Protein AF-A0A9P4QEG2-F1 (afdb_monomer_lite)

Organism: NCBI:txid1314669

Foldseek 3Di:
DPPPVVVVVCVVCPVVVVVVVVVLVVLVVLLVVLQCVVPNPDDDDDDPDPVVSVVSSVVSVVVVVVVVVVVVVVVVVVVVVVVVVVVCVPDCPVVVVVVVVVDDPVRVVVVVVLVVLCVVLVFPDSPPVSSVVSVVVVVVVVVVVVVVVVVVVVVVVVVVVVVVVVVVVVVVCPPPPPPDPVCPVVVVVVVVVVVVVVVVVVVVVVVVVVVCCVVCCVPPVVVVVVVVVVVVVVVVVVVVVVVVVVVVCVPAPPDPVRNVVVVVVVVVVVVVVVVVVVVVVVVVVPPD

InterPro domains:
  IPR026243 HAUS augmin-like complex subunit 1 [PF25762] (31-253)
  IPR026243 HAUS augmin-like complex subunit 1 [PTHR31570] (15-286)

Secondary structure (DSSP, 8-state):
--SSHHHHHHHH--HHHHHHHHHHHHHHHHHHHHHHHHHTT-PPP----HHHHHHHHHHHHHHHHHHHHHHHHHHHHHHHHHHHHHHHTSS-HHHHHHHHHHS-HHHHHHHHHHHHHHHHTT-SSS-HHHHHHHHHHHHHHHHHHHHHHHHHHHHHHHHHHHHHHHHHHHHHHHSTTSSPPTTHHHHHHHHHHHHHHHHHHHHHHHHHHHHHHHHHHHH--HHHHHHHHHHHHHHHHHHHHHHHHHHHHHTS-SSHHHHHHHHHHHHHHHHHHHHHHHHHHHHHHT--

Radius of gyration: 69.85 Å; chains: 1; bounding box: 146×97×171 Å

Structure (mmCIF, N/CA/C/O backbone):
data_AF-A0A9P4QEG2-F1
#
_entry.id   AF-A0A9P4QEG2-F1
#
loop_
_atom_site.group_PDB
_atom_site.id
_atom_site.type_symbol
_atom_site.label_atom_id
_atom_site.label_alt_id
_atom_site.label_comp_id
_atom_site.label_asym_id
_atom_site.label_entity_id
_atom_site.label_seq_id
_atom_site.pdbx_PDB_ins_code
_atom_site.Cartn_x
_atom_site.Cartn_y
_atom_site.Cartn_z
_atom_site.occupancy
_atom_site.B_iso_or_equiv
_atom_site.auth_seq_id
_atom_site.auth_comp_id
_atom_site.auth_asym_id
_atom_site.auth_atom_id
_atom_site.pdbx_PDB_model_num
ATOM 1 N N . MET A 1 1 ? -50.243 -37.302 -11.893 1.00 43.91 1 MET A N 1
ATOM 2 C CA . MET A 1 1 ? -49.428 -36.853 -10.740 1.00 43.91 1 MET A CA 1
ATOM 3 C C . MET A 1 1 ? -48.047 -36.614 -11.328 1.00 43.91 1 MET A C 1
ATOM 5 O O . MET A 1 1 ? -47.180 -37.450 -11.166 1.00 43.91 1 MET A O 1
ATOM 9 N N . ASP A 1 2 ? -47.883 -35.539 -12.107 1.00 50.53 2 ASP A N 1
ATOM 10 C CA . ASP A 1 2 ? -46.727 -35.376 -13.016 1.00 50.53 2 ASP A CA 1
ATOM 11 C C . ASP A 1 2 ? -46.102 -33.978 -12.913 1.00 50.53 2 ASP A C 1
ATOM 13 O O . ASP A 1 2 ? -45.427 -33.514 -13.816 1.00 50.53 2 ASP A O 1
ATOM 17 N N . SER A 1 3 ? -46.333 -33.278 -11.799 1.00 54.97 3 SER A N 1
ATOM 18 C CA . SER A 1 3 ? -45.905 -31.885 -11.631 1.00 54.97 3 SER A CA 1
ATOM 19 C C . SER A 1 3 ? -44.611 -31.724 -10.826 1.00 54.97 3 SER A C 1
ATOM 21 O O . SER A 1 3 ? -44.168 -30.598 -10.676 1.00 54.97 3 SER A O 1
ATOM 23 N N . GLU A 1 4 ? -43.994 -32.775 -10.278 1.00 49.78 4 GLU A N 1
ATOM 24 C CA . GLU A 1 4 ? -42.759 -32.628 -9.476 1.00 49.78 4 GLU A CA 1
ATOM 25 C C . GLU A 1 4 ? -41.473 -32.861 -10.289 1.00 49.78 4 GLU A C 1
ATOM 27 O O . GLU A 1 4 ? -40.443 -32.251 -10.002 1.00 49.78 4 GLU A O 1
ATOM 32 N N . ALA A 1 5 ? -41.529 -33.671 -11.354 1.00 54.12 5 ALA A N 1
ATOM 33 C CA . ALA A 1 5 ? -40.369 -33.966 -12.200 1.00 54.12 5 ALA A CA 1
ATOM 34 C C . ALA A 1 5 ? -39.946 -32.770 -13.078 1.00 54.12 5 ALA A C 1
ATOM 36 O O . ALA A 1 5 ? -38.751 -32.520 -13.256 1.00 54.12 5 ALA A O 1
ATOM 37 N N . ASP A 1 6 ? -40.909 -31.975 -13.553 1.00 53.00 6 ASP A N 1
ATOM 38 C CA . ASP A 1 6 ? -40.648 -30.832 -14.438 1.00 53.00 6 ASP A CA 1
ATOM 39 C C . ASP A 1 6 ? -39.985 -29.644 -13.717 1.00 53.00 6 ASP A C 1
ATOM 41 O O . ASP A 1 6 ? -39.189 -28.915 -14.314 1.00 53.00 6 ASP A O 1
ATOM 45 N N . TRP A 1 7 ? -40.214 -29.474 -12.410 1.00 53.38 7 TRP A N 1
ATOM 46 C CA . TRP A 1 7 ? -39.560 -28.418 -11.623 1.00 53.38 7 TRP A CA 1
ATOM 47 C C . TRP A 1 7 ? -38.113 -28.772 -11.277 1.00 53.38 7 TRP A C 1
ATOM 49 O O . TRP A 1 7 ? -37.248 -27.896 -11.298 1.00 53.38 7 TRP A O 1
ATOM 59 N N . ALA A 1 8 ? -37.819 -30.053 -11.033 1.00 53.03 8 ALA A N 1
ATOM 60 C CA . ALA A 1 8 ? -36.451 -30.531 -10.847 1.00 53.03 8 ALA A CA 1
ATOM 61 C C . ALA A 1 8 ? -35.640 -30.435 -12.151 1.00 53.03 8 ALA A C 1
ATOM 63 O O . ALA A 1 8 ? -34.496 -29.978 -12.128 1.00 53.03 8 ALA A O 1
ATOM 64 N N . ALA A 1 9 ? -36.244 -30.766 -13.298 1.00 53.72 9 ALA A N 1
ATOM 65 C CA . ALA A 1 9 ? -35.621 -30.597 -14.611 1.00 53.72 9 ALA A CA 1
ATOM 66 C C . ALA A 1 9 ? -35.395 -29.111 -14.961 1.00 53.72 9 ALA A C 1
ATOM 68 O O . ALA A 1 9 ? -34.305 -28.743 -15.401 1.00 53.72 9 ALA A O 1
ATOM 69 N N . SER A 1 10 ? -36.360 -28.226 -14.682 1.00 52.22 10 SER A N 1
ATOM 70 C CA . SER A 1 10 ? -36.202 -26.781 -14.910 1.00 52.22 10 SER A CA 1
ATOM 71 C C . SER A 1 10 ? -35.211 -26.111 -13.942 1.00 52.22 10 SER A C 1
ATOM 73 O O . SER A 1 10 ? -34.609 -25.095 -14.297 1.00 52.22 10 SER A O 1
ATOM 75 N N . ALA A 1 11 ? -35.013 -26.659 -12.737 1.00 50.38 11 ALA A N 1
ATOM 76 C CA . ALA A 1 11 ? -34.024 -26.176 -11.768 1.00 50.38 11 ALA A CA 1
ATOM 77 C C . ALA A 1 11 ? -32.598 -26.699 -12.048 1.00 50.38 11 ALA A C 1
ATOM 79 O O . ALA A 1 11 ? -31.622 -25.998 -11.754 1.00 50.38 11 ALA A O 1
ATOM 80 N N . LEU A 1 12 ? -32.474 -27.892 -12.647 1.00 52.47 12 LEU A N 1
ATOM 81 C CA . LEU A 1 12 ? -31.207 -28.489 -13.099 1.00 52.47 12 LEU A CA 1
ATOM 82 C C . LEU A 1 12 ? -30.732 -27.934 -14.452 1.00 52.47 12 LEU A C 1
ATOM 84 O O . LEU A 1 12 ? -29.528 -27.859 -14.685 1.00 52.47 12 LEU A O 1
ATOM 88 N N . PHE A 1 13 ? -31.648 -27.459 -15.301 1.00 55.81 13 PHE A N 1
ATOM 89 C CA . PHE A 1 13 ? -31.348 -26.874 -16.611 1.00 55.81 13 PHE A CA 1
ATOM 90 C C . PHE A 1 13 ? -31.825 -25.423 -16.725 1.00 55.81 13 PHE A C 1
ATOM 92 O O . PHE A 1 13 ? -32.497 -25.050 -17.683 1.00 55.81 13 PHE A O 1
ATOM 99 N N . SER A 1 14 ? -31.447 -24.560 -15.777 1.00 51.97 14 SER A N 1
ATOM 100 C CA . SER A 1 14 ? -31.525 -23.119 -16.038 1.00 51.97 14 SER A CA 1
ATOM 101 C C . SER A 1 14 ? -30.525 -22.782 -17.158 1.00 51.97 14 SER A C 1
ATOM 103 O O . SER A 1 14 ? -29.320 -22.979 -16.950 1.00 51.97 14 SER A O 1
ATOM 105 N N . PRO A 1 15 ? -30.959 -22.257 -18.324 1.00 66.94 15 PRO A N 1
ATOM 106 C CA . PRO A 1 15 ? -30.065 -21.932 -19.441 1.00 66.94 15 PRO A CA 1
ATOM 107 C C . PRO A 1 15 ? -28.896 -21.026 -19.034 1.00 66.94 15 PRO A C 1
ATOM 109 O O . PRO A 1 15 ? -27.810 -21.102 -19.604 1.00 66.94 15 PRO A O 1
ATOM 112 N N . SER A 1 16 ? -29.085 -20.206 -18.000 1.00 63.19 16 SER A N 1
ATOM 113 C CA . SER A 1 16 ? -28.050 -19.345 -17.429 1.00 63.19 16 SER A CA 1
ATOM 114 C C . SER A 1 16 ? -26.940 -20.127 -16.714 1.00 63.19 16 SER A C 1
ATOM 116 O O . SER A 1 16 ? -25.767 -19.805 -16.891 1.00 63.19 16 SER A O 1
ATOM 118 N N . LYS A 1 17 ? -27.274 -21.185 -15.957 1.00 72.69 17 LYS A N 1
ATOM 119 C CA . LYS A 1 17 ? -26.276 -22.044 -15.289 1.00 72.69 17 LYS A CA 1
ATOM 120 C C . LYS A 1 17 ? -25.522 -22.917 -16.292 1.00 72.69 17 LYS A C 1
ATOM 122 O O . LYS A 1 17 ? -24.307 -23.044 -16.185 1.00 72.69 17 LYS A O 1
ATOM 127 N N . ALA A 1 18 ? -26.221 -23.444 -17.298 1.00 72.00 18 ALA A N 1
ATOM 128 C CA . ALA A 1 18 ? -25.600 -24.219 -18.372 1.00 72.00 18 ALA A CA 1
ATOM 129 C C . ALA A 1 18 ? -24.606 -23.372 -19.188 1.00 72.00 18 ALA A C 1
ATOM 131 O O . ALA A 1 18 ? -23.496 -23.820 -19.468 1.00 72.00 18 ALA A O 1
ATOM 132 N N . ARG A 1 19 ? -24.954 -22.114 -19.502 1.00 73.88 19 ARG A N 1
ATOM 133 C CA . ARG A 1 19 ? -24.037 -21.177 -20.175 1.00 73.88 19 ARG A CA 1
ATOM 134 C C . ARG A 1 19 ? -22.808 -20.847 -19.329 1.00 73.88 19 ARG A C 1
ATOM 136 O O . ARG A 1 19 ? -21.717 -20.767 -19.883 1.00 73.88 19 ARG A O 1
ATOM 143 N N . LEU A 1 20 ? -22.969 -20.681 -18.014 1.00 77.50 20 LEU A N 1
ATOM 144 C CA . LEU A 1 20 ? -21.848 -20.415 -17.108 1.00 77.50 20 LEU A CA 1
ATOM 145 C C . LEU A 1 20 ? -20.888 -21.611 -17.032 1.00 77.50 20 LEU A C 1
ATOM 147 O O . LEU A 1 20 ? -19.681 -21.435 -17.154 1.00 77.50 20 LEU A O 1
ATOM 151 N N . GLN A 1 21 ? -21.423 -22.829 -16.918 1.00 78.81 21 GLN A N 1
ATOM 152 C CA . GLN A 1 21 ? -20.619 -24.055 -16.928 1.00 78.81 21 GLN A CA 1
ATOM 153 C C . GLN A 1 21 ? -19.910 -24.269 -18.270 1.00 78.81 21 GLN A C 1
ATOM 155 O O . GLN A 1 21 ? -18.747 -24.660 -18.294 1.00 78.81 21 GLN A O 1
ATOM 160 N N . GLN A 1 22 ? -20.576 -23.970 -19.388 1.00 81.75 22 GLN A N 1
ATOM 161 C CA . GLN A 1 22 ? -19.966 -24.054 -20.714 1.00 81.75 22 GLN A CA 1
ATOM 162 C C . GLN A 1 22 ? -18.842 -23.022 -20.898 1.00 81.75 22 GLN A C 1
ATOM 164 O O . GLN A 1 22 ? -17.811 -23.344 -21.487 1.00 81.75 22 GLN A O 1
ATOM 169 N N . ALA A 1 23 ? -19.018 -21.801 -20.383 1.00 79.56 23 ALA A N 1
ATOM 170 C CA . ALA A 1 23 ? -17.975 -20.777 -20.387 1.00 79.56 23 ALA A CA 1
ATOM 171 C C . ALA A 1 23 ? -16.770 -21.211 -19.539 1.00 79.56 23 ALA A C 1
ATOM 173 O O . ALA A 1 23 ? -15.654 -21.236 -20.048 1.00 79.56 23 ALA A O 1
ATOM 174 N N . GLN A 1 24 ? -17.007 -21.677 -18.309 1.00 83.31 24 GLN A N 1
ATOM 175 C CA . GLN A 1 24 ? -15.946 -22.195 -17.441 1.00 83.31 24 GLN A CA 1
ATOM 176 C C . GLN A 1 24 ? -15.219 -23.395 -18.066 1.00 83.31 24 GLN A C 1
ATOM 178 O O . GLN A 1 24 ? -13.996 -23.467 -18.007 1.00 83.31 24 GLN A O 1
ATOM 183 N N . ALA A 1 25 ? -15.936 -24.320 -18.712 1.00 83.81 25 ALA A N 1
ATOM 184 C CA . ALA A 1 25 ? -15.323 -25.450 -19.411 1.00 83.81 25 ALA A CA 1
ATOM 185 C C . ALA A 1 25 ? -14.435 -24.998 -20.583 1.00 83.81 25 ALA A C 1
ATOM 187 O O . ALA A 1 25 ? -13.358 -25.557 -20.796 1.00 83.81 25 ALA A O 1
ATOM 188 N N . ARG A 1 26 ? -14.853 -23.961 -21.322 1.00 86.12 26 ARG A N 1
ATOM 189 C CA . ARG A 1 26 ? -14.039 -23.360 -22.385 1.00 86.12 26 ARG A CA 1
ATOM 190 C C . ARG A 1 26 ? -12.771 -22.728 -21.815 1.00 86.12 26 ARG A C 1
ATOM 192 O O . ARG A 1 26 ? -11.691 -22.962 -22.354 1.00 86.12 26 ARG A O 1
ATOM 199 N N . ASP A 1 27 ? -12.891 -21.988 -20.722 1.00 88.56 27 ASP A N 1
ATOM 200 C CA . ASP A 1 27 ? -11.756 -21.313 -20.094 1.00 88.56 27 ASP A CA 1
ATOM 201 C C . ASP A 1 27 ? -10.755 -22.335 -19.518 1.00 88.56 27 ASP A C 1
ATOM 203 O O . ASP A 1 27 ? -9.547 -22.189 -19.701 1.00 88.56 27 ASP A O 1
ATOM 207 N N . TRP A 1 28 ? -11.239 -23.445 -18.948 1.00 89.25 28 TRP A N 1
ATOM 208 C CA . TRP A 1 28 ? -10.390 -24.575 -18.555 1.00 89.25 28 TRP A CA 1
ATOM 209 C C . TRP A 1 28 ? -9.680 -25.227 -19.744 1.00 89.25 28 TRP A C 1
ATOM 211 O O . TRP A 1 28 ? -8.485 -25.497 -19.655 1.00 89.25 28 TRP A O 1
ATOM 221 N N . SER A 1 29 ? -10.372 -25.434 -20.870 1.00 87.56 29 SER A N 1
ATOM 222 C CA . SER A 1 29 ? -9.749 -26.016 -22.069 1.00 87.56 29 SER A CA 1
ATOM 223 C C . SER A 1 29 ? -8.634 -25.133 -22.643 1.00 87.56 29 SER A C 1
ATOM 225 O O . SER A 1 29 ? -7.618 -25.645 -23.114 1.00 87.56 29 SER A O 1
ATOM 227 N N . PHE A 1 30 ? -8.785 -23.807 -22.551 1.00 88.56 30 PHE A N 1
ATOM 228 C CA . PHE A 1 30 ? -7.752 -22.851 -22.943 1.00 88.56 30 PHE A CA 1
ATOM 229 C C . PHE A 1 30 ? -6.526 -22.945 -22.025 1.00 88.56 30 PHE A C 1
ATOM 231 O O . PHE A 1 30 ? -5.401 -23.067 -22.511 1.00 88.56 30 PHE A O 1
ATOM 238 N N . VAL A 1 31 ? -6.740 -22.965 -20.705 1.00 88.25 31 VAL A N 1
ATOM 239 C CA . VAL A 1 31 ? -5.662 -23.121 -19.715 1.00 88.25 31 VAL A CA 1
ATOM 240 C C . VAL A 1 31 ? -4.938 -24.459 -19.877 1.00 88.25 31 VAL A C 1
ATOM 242 O O . VAL A 1 31 ? -3.712 -24.495 -19.822 1.00 88.25 31 VAL A O 1
ATOM 245 N N . GLU A 1 32 ? -5.658 -25.555 -20.123 1.00 86.56 32 GLU A N 1
ATOM 246 C CA . GLU A 1 32 ? -5.057 -26.873 -20.365 1.00 86.56 32 GLU A CA 1
ATOM 247 C C . GLU A 1 32 ? -4.214 -26.890 -21.646 1.00 86.56 32 GLU A C 1
ATOM 249 O O . GLU A 1 32 ? -3.079 -27.369 -21.622 1.00 86.56 32 GLU A O 1
ATOM 254 N N . ALA A 1 33 ? -4.717 -26.323 -22.747 1.00 87.12 33 ALA A N 1
ATOM 255 C CA . ALA A 1 33 ? -3.953 -26.205 -23.989 1.00 87.12 33 ALA A CA 1
ATOM 256 C C . ALA A 1 33 ? -2.675 -25.369 -23.796 1.00 87.12 33 ALA A C 1
ATOM 258 O O . ALA A 1 33 ? -1.603 -25.742 -24.285 1.00 87.12 33 ALA A O 1
ATOM 259 N N . TRP A 1 34 ? -2.770 -24.272 -23.040 1.00 89.31 34 TRP A N 1
ATOM 260 C CA . TRP A 1 34 ? -1.629 -23.431 -22.686 1.00 89.31 34 TRP A CA 1
ATOM 261 C C . TRP A 1 34 ? -0.615 -24.166 -21.789 1.00 89.31 34 TRP A C 1
ATOM 263 O O . TRP A 1 34 ? 0.581 -24.164 -22.085 1.00 89.31 34 TRP A O 1
ATOM 273 N N . LEU A 1 35 ? -1.067 -24.878 -20.753 1.00 87.06 35 LEU A N 1
ATOM 274 C CA . LEU A 1 35 ? -0.193 -25.662 -19.872 1.00 87.06 35 LEU A CA 1
ATOM 275 C C . LEU A 1 35 ? 0.514 -26.800 -20.619 1.00 87.06 35 LEU A C 1
ATOM 277 O O . LEU A 1 35 ? 1.702 -27.028 -20.396 1.00 87.06 35 LEU A O 1
ATOM 281 N N . VAL A 1 36 ? -0.177 -27.483 -21.537 1.00 88.31 36 VAL A N 1
ATOM 282 C CA . VAL A 1 36 ? 0.427 -28.512 -22.402 1.00 88.31 36 VAL A CA 1
ATOM 283 C C . VAL A 1 36 ? 1.499 -27.905 -23.307 1.00 88.31 36 VAL A C 1
ATOM 285 O O . VAL A 1 36 ? 2.539 -28.527 -23.527 1.00 88.31 36 VAL A O 1
ATOM 288 N N . ARG A 1 37 ? 1.289 -26.683 -23.813 1.00 85.19 37 ARG A N 1
ATOM 289 C CA . ARG A 1 37 ? 2.295 -25.967 -24.611 1.00 85.19 37 ARG A CA 1
ATOM 290 C C . ARG A 1 37 ? 3.543 -25.618 -23.790 1.00 85.19 37 ARG A C 1
ATOM 292 O O . ARG A 1 37 ? 4.641 -25.727 -24.326 1.00 85.19 37 ARG A O 1
ATOM 299 N N . GLN A 1 38 ? 3.387 -25.229 -22.523 1.00 83.81 38 GLN A N 1
ATOM 300 C CA . GLN A 1 38 ? 4.505 -24.822 -21.658 1.00 83.81 38 GLN A CA 1
ATOM 301 C C . GLN A 1 38 ? 5.257 -26.005 -21.023 1.00 83.81 38 GLN A C 1
ATOM 303 O O . GLN A 1 38 ? 6.485 -26.008 -20.980 1.00 83.81 38 GLN A O 1
ATOM 308 N N . TYR A 1 39 ? 4.537 -27.026 -20.547 1.00 82.00 39 TYR A N 1
ATOM 309 C CA . TYR A 1 39 ? 5.094 -28.130 -19.747 1.00 82.00 39 TYR A CA 1
ATOM 310 C C . TYR A 1 39 ? 5.054 -29.498 -20.453 1.00 82.00 39 TYR A C 1
ATOM 312 O O . TYR A 1 39 ? 5.548 -30.500 -19.927 1.00 82.00 39 TYR A O 1
ATOM 320 N N . GLY A 1 40 ? 4.491 -29.577 -21.661 1.00 79.94 40 GLY A N 1
ATOM 321 C CA . GLY A 1 40 ? 4.366 -30.824 -22.412 1.00 79.94 40 GLY A CA 1
ATOM 322 C C . GLY A 1 40 ? 3.354 -31.798 -21.793 1.00 79.94 40 GLY A C 1
ATOM 323 O O . GLY A 1 40 ? 2.316 -31.408 -21.271 1.00 79.94 40 GLY A O 1
ATOM 324 N N . LYS A 1 41 ? 3.638 -33.107 -21.870 1.00 73.69 41 LYS A N 1
ATOM 325 C CA . LYS A 1 41 ? 2.704 -34.183 -21.465 1.00 73.69 41 LYS A CA 1
ATOM 326 C C . LYS A 1 41 ? 2.633 -34.454 -19.954 1.00 73.69 41 LYS A C 1
ATOM 328 O O . LYS A 1 41 ? 1.859 -35.313 -19.544 1.00 73.69 41 LYS A O 1
ATOM 333 N N . ARG A 1 42 ? 3.457 -33.801 -19.130 1.00 74.00 42 ARG A N 1
ATOM 334 C CA . ARG A 1 42 ? 3.508 -34.024 -17.675 1.00 74.00 42 ARG A CA 1
ATOM 335 C C . ARG A 1 42 ? 3.042 -32.767 -16.953 1.00 74.00 42 ARG A C 1
ATOM 337 O O . ARG A 1 42 ? 3.863 -31.943 -16.566 1.00 74.00 42 ARG A O 1
ATOM 344 N N . LEU A 1 43 ? 1.729 -32.628 -16.801 1.00 75.38 43 LEU A N 1
ATOM 345 C CA . LEU A 1 43 ? 1.161 -31.578 -15.966 1.00 75.38 43 LEU A CA 1
ATOM 346 C C . LEU A 1 43 ? 1.236 -32.005 -14.494 1.00 75.38 43 LEU A C 1
ATOM 348 O O . LEU A 1 43 ? 0.858 -33.135 -14.185 1.00 75.38 43 LEU A O 1
ATOM 352 N N . PRO A 1 44 ? 1.722 -31.140 -13.591 1.00 77.06 44 PRO A N 1
ATOM 353 C CA . PRO A 1 44 ? 1.532 -31.323 -12.159 1.00 77.06 44 PRO A CA 1
ATOM 354 C C . PRO A 1 44 ? 0.039 -31.313 -11.822 1.00 77.06 44 PRO A C 1
ATOM 356 O O . PRO A 1 44 ? -0.709 -30.513 -12.385 1.00 77.06 44 PRO A O 1
ATOM 359 N N . ASP A 1 45 ? -0.389 -32.163 -10.892 1.00 79.00 45 ASP A N 1
ATOM 360 C CA . ASP A 1 45 ? -1.762 -32.124 -10.393 1.00 79.00 45 ASP A CA 1
ATOM 361 C C . ASP A 1 45 ? -1.991 -30.821 -9.617 1.00 79.00 45 ASP A C 1
ATOM 363 O O . ASP A 1 45 ? -1.180 -30.429 -8.774 1.00 79.00 45 ASP A O 1
ATOM 367 N N . PHE A 1 46 ? -3.098 -30.137 -9.896 1.00 82.94 46 PHE A N 1
ATOM 368 C CA . PHE A 1 46 ? -3.479 -28.914 -9.199 1.00 82.94 46 PHE A CA 1
ATOM 369 C C . PHE A 1 46 ? -4.987 -28.865 -8.956 1.00 82.94 46 PHE A C 1
ATOM 371 O O . PHE A 1 46 ? -5.785 -29.484 -9.663 1.00 82.94 46 PHE A O 1
ATOM 378 N N . GLU A 1 47 ? -5.382 -28.117 -7.931 1.00 86.00 47 GLU A N 1
ATOM 379 C CA . GLU A 1 47 ? -6.781 -27.968 -7.550 1.00 86.00 47 GLU A CA 1
ATOM 380 C C . GLU A 1 47 ? -7.539 -27.102 -8.568 1.00 86.00 47 GLU A C 1
ATOM 382 O O . GLU A 1 47 ? -7.156 -25.964 -8.862 1.00 86.00 47 GLU A O 1
ATOM 387 N N . ARG A 1 48 ? -8.646 -27.634 -9.097 1.00 82.56 48 ARG A N 1
ATOM 388 C CA . ARG A 1 48 ? -9.547 -26.920 -10.012 1.00 82.56 48 ARG A CA 1
ATOM 389 C C . ARG A 1 48 ? -10.563 -26.107 -9.215 1.00 82.56 48 ARG A C 1
ATOM 391 O O . ARG A 1 48 ? -11.661 -26.573 -8.928 1.00 82.56 48 ARG A O 1
ATOM 398 N N . ASN A 1 49 ? -10.170 -24.891 -8.865 1.00 88.50 49 ASN A N 1
ATOM 399 C CA . ASN A 1 49 ? -10.972 -23.902 -8.159 1.00 88.50 49 ASN A CA 1
ATOM 400 C C . ASN A 1 49 ? -11.197 -22.690 -9.088 1.00 88.50 49 ASN A C 1
ATOM 402 O O . ASN A 1 49 ? -10.406 -22.430 -9.992 1.00 88.50 49 ASN A O 1
ATOM 406 N N . GLU A 1 50 ? -12.266 -21.926 -8.887 1.00 84.81 50 GLU A N 1
ATOM 407 C CA . GLU A 1 50 ? -12.542 -20.701 -9.649 1.00 84.81 50 GLU A CA 1
ATOM 408 C C . GLU A 1 50 ? -11.413 -19.666 -9.489 1.00 84.81 50 GLU A C 1
ATOM 410 O O . GLU A 1 50 ? -10.996 -19.026 -10.455 1.00 84.81 50 GLU A O 1
ATOM 415 N N . ASN A 1 51 ? -10.820 -19.596 -8.293 1.00 85.06 51 ASN A N 1
ATOM 416 C CA . ASN A 1 51 ? -9.650 -18.757 -8.040 1.00 85.06 51 ASN A CA 1
ATOM 417 C C . ASN A 1 51 ? -8.419 -19.217 -8.837 1.00 85.06 51 ASN A C 1
ATOM 419 O O . ASN A 1 51 ? -7.683 -18.381 -9.362 1.00 85.06 51 ASN A O 1
ATOM 423 N N . THR A 1 52 ? -8.188 -20.531 -8.953 1.00 87.81 52 THR A N 1
ATOM 424 C CA . THR A 1 52 ? -7.045 -21.052 -9.720 1.00 87.81 52 THR A CA 1
ATOM 425 C C . THR A 1 52 ? -7.261 -20.877 -11.217 1.00 87.81 52 THR A C 1
ATOM 427 O O . THR A 1 52 ? -6.320 -20.489 -11.905 1.00 87.81 52 THR A O 1
ATOM 430 N N . LEU A 1 53 ? -8.494 -21.038 -11.711 1.00 88.50 53 LEU A N 1
ATOM 431 C CA . LEU A 1 53 ? -8.856 -20.725 -13.095 1.00 88.50 53 LEU A CA 1
ATOM 432 C C . LEU A 1 53 ? -8.542 -19.268 -13.438 1.00 88.50 53 LEU A C 1
ATOM 434 O O . LEU A 1 53 ? -7.870 -19.006 -14.429 1.00 88.50 53 LEU A O 1
ATOM 438 N N . HIS A 1 54 ? -8.985 -18.324 -12.605 1.00 89.44 54 HIS A N 1
ATOM 439 C CA . HIS A 1 54 ? -8.766 -16.901 -12.851 1.00 89.44 54 HIS A CA 1
ATOM 440 C C . HIS A 1 54 ? -7.271 -16.537 -12.864 1.00 89.44 54 HIS A C 1
ATOM 442 O O . HIS A 1 54 ? -6.810 -15.812 -13.746 1.00 89.44 54 HIS A O 1
ATOM 448 N N . VAL A 1 55 ? -6.488 -17.063 -11.916 1.00 91.50 55 VAL A N 1
ATOM 449 C CA . VAL A 1 55 ? -5.032 -16.834 -11.872 1.00 91.50 55 VAL A CA 1
ATOM 450 C C . VAL A 1 55 ? -4.339 -17.429 -13.099 1.00 91.50 55 VAL A C 1
ATOM 452 O O . VAL A 1 55 ? -3.530 -16.746 -13.726 1.00 91.50 55 VAL A O 1
ATOM 455 N N . LEU A 1 56 ? -4.668 -18.671 -13.466 1.00 90.31 56 LEU A N 1
ATOM 456 C CA . LEU A 1 56 ? -4.066 -19.349 -14.616 1.00 90.31 56 LEU A CA 1
ATOM 457 C C . LEU A 1 56 ? -4.457 -18.696 -15.943 1.00 90.31 56 LEU A C 1
ATOM 459 O O . LEU A 1 56 ? -3.606 -18.565 -16.815 1.00 90.31 56 LEU A O 1
ATOM 463 N N . LEU A 1 57 ? -5.701 -18.238 -16.086 1.00 92.19 57 LEU A N 1
ATOM 464 C CA . LEU A 1 57 ? -6.162 -17.513 -17.269 1.00 92.19 57 LEU A CA 1
ATOM 465 C C . LEU A 1 57 ? -5.393 -16.197 -17.446 1.00 92.19 57 LEU A C 1
ATOM 467 O O . LEU A 1 57 ? -4.900 -15.903 -18.535 1.00 92.19 57 LEU A O 1
ATOM 471 N N . ASN A 1 58 ? -5.233 -15.433 -16.362 1.00 92.19 58 ASN A N 1
ATOM 472 C CA . ASN A 1 58 ? -4.467 -14.190 -16.392 1.00 92.19 58 ASN A CA 1
ATOM 473 C C . ASN A 1 58 ? -3.001 -14.446 -16.739 1.00 92.19 58 ASN A C 1
ATOM 475 O O . ASN A 1 58 ? -2.450 -13.769 -17.605 1.00 92.19 58 ASN A O 1
ATOM 479 N N . LEU A 1 59 ? -2.380 -15.449 -16.118 1.00 92.12 59 LEU A N 1
ATOM 480 C CA . LEU A 1 59 ? -0.991 -15.796 -16.397 1.00 92.12 59 LEU A CA 1
ATOM 481 C C . LEU A 1 59 ? -0.812 -16.282 -17.842 1.00 92.12 59 LEU A C 1
ATOM 483 O O . LEU A 1 59 ? 0.124 -15.846 -18.510 1.00 92.12 59 LEU A O 1
ATOM 487 N N . ALA A 1 60 ? -1.732 -17.106 -18.349 1.00 91.38 60 ALA A N 1
ATOM 488 C CA . ALA A 1 60 ? -1.730 -17.549 -19.737 1.00 91.38 60 ALA A CA 1
ATOM 489 C C . ALA A 1 60 ? -1.796 -16.355 -20.700 1.00 91.38 60 ALA A C 1
ATOM 491 O O . ALA A 1 60 ? -0.920 -16.220 -21.553 1.00 91.38 60 ALA A O 1
ATOM 492 N N . SER A 1 61 ? -2.747 -15.437 -20.498 1.00 92.38 61 SER A N 1
ATOM 493 C CA . SER A 1 61 ? -2.890 -14.239 -21.338 1.00 92.38 61 SER A CA 1
ATOM 494 C C . SER A 1 61 ? -1.653 -13.329 -21.303 1.00 92.38 61 SER A C 1
ATOM 496 O O . SER A 1 61 ? -1.192 -12.861 -22.342 1.00 92.38 61 SER A O 1
ATOM 498 N N . LEU A 1 62 ? -1.055 -13.134 -20.124 1.00 93.06 62 LEU A N 1
ATOM 499 C CA . LEU A 1 62 ? 0.150 -12.323 -19.961 1.00 93.06 62 LEU A CA 1
ATOM 500 C C . LEU A 1 62 ? 1.375 -12.986 -20.600 1.00 93.06 62 LEU A C 1
ATOM 502 O O . LEU A 1 62 ? 2.206 -12.303 -21.194 1.00 93.06 62 LEU A O 1
ATOM 506 N N . SER A 1 63 ? 1.477 -14.313 -20.512 1.00 91.88 63 SER A N 1
ATOM 507 C CA . SER A 1 63 ? 2.546 -15.059 -21.176 1.00 91.88 63 SER A CA 1
ATOM 508 C C . SER A 1 63 ? 2.419 -15.024 -22.701 1.00 91.88 63 SER A C 1
ATOM 510 O O . SER A 1 63 ? 3.431 -14.899 -23.381 1.00 91.88 63 SER A O 1
ATOM 512 N N . GLU A 1 64 ? 1.197 -15.072 -23.240 1.00 91.31 64 GLU A N 1
ATOM 513 C CA . GLU A 1 64 ? 0.952 -14.981 -24.681 1.00 91.31 64 GLU A CA 1
ATOM 514 C C . GLU A 1 64 ? 1.303 -13.586 -25.207 1.00 91.31 64 GLU A C 1
ATOM 516 O O . GLU A 1 64 ? 2.050 -13.474 -26.176 1.00 91.31 64 GLU A O 1
ATOM 521 N N . ALA A 1 65 ? 0.897 -12.530 -24.496 1.00 92.06 65 ALA A N 1
ATOM 522 C CA . ALA A 1 65 ? 1.310 -11.162 -24.809 1.00 92.06 65 ALA A CA 1
ATOM 523 C C . ALA A 1 65 ? 2.842 -10.990 -24.758 1.00 92.06 65 ALA A C 1
ATOM 525 O O . ALA A 1 65 ? 3.432 -10.332 -25.616 1.00 92.06 65 ALA A O 1
ATOM 526 N N . ALA A 1 66 ? 3.513 -11.605 -23.778 1.00 91.50 66 ALA A N 1
ATOM 527 C CA . ALA A 1 66 ? 4.972 -11.581 -23.694 1.00 91.50 66 ALA A CA 1
ATOM 528 C C . ALA A 1 66 ? 5.640 -12.335 -24.860 1.00 91.50 66 ALA A C 1
ATOM 530 O O . ALA A 1 66 ? 6.631 -11.856 -25.418 1.00 91.50 66 ALA A O 1
ATOM 531 N N . ASP A 1 67 ? 5.096 -13.489 -25.255 1.00 90.31 67 ASP A N 1
ATOM 532 C CA . ASP A 1 67 ? 5.575 -14.247 -26.413 1.00 90.31 67 ASP A CA 1
ATOM 533 C C . ASP A 1 67 ? 5.389 -13.458 -27.721 1.00 90.31 67 ASP A C 1
ATOM 535 O O . ASP A 1 67 ? 6.310 -13.428 -28.540 1.00 90.31 67 ASP A O 1
ATOM 539 N N . GLU A 1 68 ? 4.258 -12.771 -27.908 1.00 93.12 68 GLU A N 1
ATOM 540 C CA . GLU A 1 68 ? 4.018 -11.896 -29.066 1.00 93.12 68 GLU A CA 1
ATOM 541 C C . GLU A 1 68 ? 5.053 -10.770 -29.159 1.00 93.12 68 GLU A C 1
ATOM 543 O O . GLU A 1 68 ? 5.627 -10.545 -30.229 1.00 93.12 68 GLU A O 1
ATOM 548 N N . ILE A 1 69 ? 5.350 -10.105 -28.036 1.00 91.75 69 ILE A N 1
ATOM 549 C CA . ILE A 1 69 ? 6.386 -9.064 -27.974 1.00 91.75 69 ILE A CA 1
ATOM 550 C C . ILE A 1 69 ? 7.749 -9.654 -28.341 1.00 91.75 69 ILE A C 1
ATOM 552 O O . ILE A 1 69 ? 8.465 -9.079 -29.164 1.00 91.75 69 ILE A O 1
ATOM 556 N N . ARG A 1 70 ? 8.105 -10.821 -27.788 1.00 91.56 70 ARG A N 1
ATOM 557 C CA . ARG A 1 70 ? 9.391 -11.474 -28.072 1.00 91.56 70 ARG A CA 1
ATOM 558 C C . ARG A 1 70 ? 9.530 -11.847 -29.548 1.00 91.56 70 ARG A C 1
ATOM 560 O O . ARG A 1 70 ? 10.584 -11.616 -30.136 1.00 91.56 70 ARG A O 1
ATOM 567 N N . ILE A 1 71 ? 8.470 -12.378 -30.157 1.00 93.62 71 ILE A N 1
ATOM 568 C CA . ILE A 1 71 ? 8.431 -12.679 -31.596 1.00 93.62 71 ILE A CA 1
ATOM 569 C C . ILE A 1 71 ? 8.541 -11.385 -32.419 1.00 93.62 71 ILE A C 1
ATOM 571 O O . ILE A 1 71 ? 9.227 -11.362 -33.443 1.00 93.62 71 ILE A O 1
ATOM 575 N N . GLY A 1 72 ? 7.895 -10.304 -31.974 1.00 93.94 72 GLY A N 1
ATOM 576 C CA . GLY A 1 72 ? 7.996 -8.980 -32.585 1.00 93.94 72 GLY A CA 1
ATOM 577 C C . GLY A 1 72 ? 9.431 -8.451 -32.604 1.00 93.94 72 GLY A C 1
ATOM 578 O O . GLY A 1 72 ? 9.914 -8.052 -33.665 1.00 93.94 72 GLY A O 1
ATOM 579 N N . ILE A 1 73 ? 10.125 -8.517 -31.465 1.00 91.75 73 ILE A N 1
ATOM 580 C CA . ILE A 1 73 ? 11.531 -8.107 -31.329 1.00 91.75 73 ILE A CA 1
ATOM 581 C C . ILE A 1 73 ? 12.426 -8.943 -32.248 1.00 91.75 73 ILE A C 1
ATOM 583 O O . ILE A 1 73 ? 13.138 -8.372 -33.069 1.00 91.75 73 ILE A O 1
ATOM 587 N N . ASP A 1 74 ? 12.328 -10.274 -32.195 1.00 93.88 74 ASP A N 1
ATOM 588 C CA . ASP A 1 74 ? 13.140 -11.178 -33.027 1.00 93.88 74 ASP A CA 1
ATOM 589 C C . ASP A 1 74 ? 12.918 -10.930 -34.532 1.00 93.88 74 ASP A C 1
ATOM 591 O O . ASP A 1 74 ? 13.853 -10.956 -35.337 1.00 93.88 74 ASP A O 1
ATOM 595 N N . ARG A 1 75 ? 11.682 -10.617 -34.944 1.00 94.94 75 ARG A N 1
ATOM 596 C CA . ARG A 1 75 ? 11.382 -10.252 -36.336 1.00 94.94 75 ARG A CA 1
ATOM 597 C C . ARG A 1 75 ? 12.031 -8.928 -36.735 1.00 94.94 75 ARG A C 1
ATOM 599 O O . ARG A 1 75 ? 12.586 -8.847 -37.836 1.00 94.94 75 ARG A O 1
ATOM 606 N N . VAL A 1 76 ? 11.936 -7.905 -35.884 1.00 93.94 76 VAL A N 1
ATOM 607 C CA . VAL A 1 76 ? 12.553 -6.595 -36.131 1.00 93.94 76 VAL A CA 1
ATOM 608 C C . VAL A 1 76 ? 14.070 -6.741 -36.190 1.00 93.94 76 VAL A C 1
ATOM 610 O O . VAL A 1 76 ? 14.668 -6.308 -37.173 1.00 93.94 76 VAL A O 1
ATOM 613 N N . GLU A 1 77 ? 14.675 -7.444 -35.237 1.00 90.31 77 GLU A N 1
ATOM 614 C CA . GLU A 1 77 ? 16.114 -7.706 -35.183 1.00 90.31 77 GLU A CA 1
ATOM 615 C C . GLU A 1 77 ? 16.602 -8.437 -36.441 1.00 90.31 77 GLU A C 1
ATOM 617 O O . GLU A 1 77 ? 17.503 -7.961 -37.135 1.00 90.31 77 GLU A O 1
ATOM 622 N N . LYS A 1 78 ? 15.940 -9.535 -36.833 1.00 93.12 78 LYS A N 1
ATOM 623 C CA . LYS A 1 78 ? 16.264 -10.258 -38.076 1.00 93.12 78 LYS A CA 1
ATOM 624 C C . LYS A 1 78 ? 16.144 -9.373 -39.312 1.00 93.12 78 LYS A C 1
ATOM 626 O O . LYS A 1 78 ? 16.937 -9.516 -40.245 1.00 93.12 78 LYS A O 1
ATOM 631 N N . SER A 1 79 ? 15.148 -8.488 -39.356 1.00 91.00 79 SER A N 1
ATOM 632 C CA . SER A 1 79 ? 14.988 -7.552 -40.470 1.00 91.00 79 SER A CA 1
ATOM 633 C C . SER A 1 79 ? 16.094 -6.493 -40.490 1.00 91.00 79 SER A C 1
ATOM 635 O O . SER A 1 79 ? 16.672 -6.259 -41.551 1.00 91.00 79 SER A O 1
ATOM 637 N N . ALA A 1 80 ? 16.465 -5.951 -39.326 1.00 89.19 80 ALA A N 1
ATOM 638 C CA . ALA A 1 80 ? 17.539 -4.980 -39.174 1.00 89.19 80 ALA A CA 1
ATOM 639 C C . ALA A 1 80 ? 18.890 -5.585 -39.588 1.00 89.19 80 ALA A C 1
ATOM 641 O O . ALA A 1 80 ? 19.572 -5.030 -40.451 1.00 89.19 80 ALA A O 1
ATOM 642 N N . ILE A 1 81 ? 19.233 -6.778 -39.089 1.00 88.31 81 ILE A N 1
ATOM 643 C CA . ILE A 1 81 ? 20.473 -7.486 -39.452 1.00 88.31 81 ILE A CA 1
ATOM 644 C C . ILE A 1 81 ? 20.561 -7.696 -40.967 1.00 88.31 81 ILE A C 1
ATOM 646 O O . ILE A 1 81 ? 21.595 -7.407 -41.569 1.00 88.31 81 ILE A O 1
ATOM 650 N N . ARG A 1 82 ? 19.471 -8.135 -41.614 1.00 87.94 82 ARG A N 1
ATOM 651 C CA . ARG A 1 82 ? 19.443 -8.303 -43.078 1.00 87.94 82 ARG A CA 1
ATOM 652 C C . ARG A 1 82 ? 19.677 -6.986 -43.814 1.00 87.94 82 ARG A C 1
ATOM 654 O O . ARG A 1 82 ? 20.409 -6.972 -44.800 1.00 87.94 82 ARG A O 1
ATOM 661 N N . THR A 1 83 ? 19.081 -5.885 -43.351 1.00 84.25 83 THR A N 1
ATOM 662 C CA . THR A 1 83 ? 19.323 -4.569 -43.964 1.00 84.25 83 THR A CA 1
ATOM 663 C C . THR A 1 83 ? 20.781 -4.132 -43.819 1.00 84.25 83 THR A C 1
ATOM 665 O O . THR A 1 83 ? 21.377 -3.726 -44.814 1.00 84.25 83 THR A O 1
ATOM 668 N N . TYR A 1 84 ? 21.396 -4.316 -42.646 1.00 79.44 84 TYR A N 1
ATOM 669 C CA . TYR A 1 84 ? 22.814 -4.010 -42.433 1.00 79.44 84 TYR A CA 1
ATOM 670 C C . TYR A 1 84 ? 23.742 -4.877 -43.289 1.00 79.44 84 TYR A C 1
ATOM 672 O O . TYR A 1 84 ? 24.670 -4.351 -43.901 1.00 79.44 84 TYR A O 1
ATOM 680 N N . GLN A 1 85 ? 23.479 -6.182 -43.395 1.00 80.88 85 GLN A N 1
ATOM 681 C CA . GLN A 1 85 ? 24.265 -7.094 -44.237 1.00 80.88 85 GLN A CA 1
ATOM 682 C C . GLN A 1 85 ? 24.209 -6.698 -45.720 1.00 80.88 85 GLN A C 1
ATOM 684 O O . GLN A 1 85 ? 25.236 -6.701 -46.404 1.00 80.88 85 GLN A O 1
ATOM 689 N N . ASN A 1 86 ? 23.034 -6.295 -46.208 1.00 78.38 86 ASN A N 1
ATOM 690 C CA . ASN A 1 86 ? 22.866 -5.832 -47.585 1.00 78.38 86 ASN A CA 1
ATOM 691 C C . ASN A 1 86 ? 23.598 -4.505 -47.848 1.00 78.38 86 ASN A C 1
ATOM 693 O O . ASN A 1 86 ? 24.204 -4.351 -48.906 1.00 78.38 86 ASN A O 1
ATOM 697 N N . ILE A 1 87 ? 23.582 -3.569 -46.890 1.00 72.12 87 ILE A N 1
ATOM 698 C CA . ILE A 1 87 ? 24.295 -2.283 -46.989 1.00 72.12 87 ILE A CA 1
ATOM 699 C C . ILE A 1 87 ? 25.815 -2.497 -46.932 1.00 72.12 87 ILE A C 1
ATOM 701 O O . ILE A 1 87 ? 26.545 -1.941 -47.747 1.00 72.12 87 ILE A O 1
ATOM 705 N N . SER A 1 88 ? 26.294 -3.350 -46.022 1.00 63.16 88 SER A N 1
ATOM 706 C CA . SER A 1 88 ? 27.715 -3.698 -45.884 1.00 63.16 88 SER A CA 1
ATOM 707 C C . SER A 1 88 ? 28.286 -4.349 -47.149 1.00 63.16 88 SER A C 1
ATOM 709 O O . SER A 1 88 ? 29.416 -4.059 -47.529 1.00 63.16 88 SER A O 1
ATOM 711 N N . SER A 1 89 ? 27.497 -5.170 -47.847 1.00 65.94 89 SER A N 1
ATOM 712 C CA . SER A 1 89 ? 27.935 -5.870 -49.065 1.00 65.94 89 SER A CA 1
ATOM 713 C C . SER A 1 89 ? 28.059 -4.951 -50.294 1.00 65.94 89 SER A C 1
ATOM 715 O O . SER A 1 89 ? 28.684 -5.324 -51.288 1.00 65.94 89 SER A O 1
ATOM 717 N N . GLY A 1 90 ? 27.471 -3.750 -50.252 1.00 60.81 90 GLY A N 1
ATOM 718 C CA . GLY A 1 90 ? 27.475 -2.786 -51.351 1.00 60.81 90 GLY A CA 1
ATOM 719 C C . GLY A 1 90 ? 28.560 -1.719 -51.200 1.00 60.81 90 GLY A C 1
ATOM 720 O O . GLY A 1 90 ? 28.320 -0.679 -50.607 1.00 60.81 90 GLY A O 1
ATOM 721 N N . SER A 1 91 ? 29.741 -1.934 -51.788 1.00 58.47 91 SER A N 1
ATOM 722 C CA . SER A 1 91 ? 30.751 -0.904 -52.131 1.00 58.47 91 SER A CA 1
ATOM 723 C C . SER A 1 91 ? 31.367 -0.023 -51.014 1.00 58.47 91 SER A C 1
ATOM 725 O O . SER A 1 91 ? 32.333 0.684 -51.300 1.00 58.47 91 SER A O 1
ATOM 727 N N . GLY A 1 92 ? 30.880 -0.042 -49.769 1.00 58.47 92 GLY A N 1
ATOM 728 C CA . GLY A 1 92 ? 31.357 0.829 -48.677 1.00 58.47 92 GLY A CA 1
ATOM 729 C C . GLY A 1 92 ? 32.599 0.330 -47.927 1.00 58.47 92 GLY A C 1
ATOM 730 O O . GLY A 1 92 ? 33.288 1.125 -47.291 1.00 58.47 92 GLY A O 1
ATOM 731 N N . ILE A 1 93 ? 32.918 -0.965 -48.043 1.00 61.25 93 ILE A N 1
ATOM 732 C CA . ILE A 1 93 ? 34.005 -1.621 -47.293 1.00 61.25 93 ILE A CA 1
ATOM 733 C C . ILE A 1 93 ? 35.363 -0.976 -47.609 1.00 61.25 93 ILE A C 1
ATOM 735 O O . ILE A 1 93 ? 36.115 -0.644 -46.700 1.00 61.25 93 ILE A O 1
ATOM 739 N N . GLY A 1 94 ? 35.643 -0.697 -48.888 1.00 66.25 94 GLY A N 1
ATOM 740 C CA . GLY A 1 94 ? 36.917 -0.093 -49.291 1.00 66.25 94 GLY A CA 1
ATOM 741 C C . GLY A 1 94 ? 37.105 1.342 -48.787 1.00 66.25 94 GLY A C 1
ATOM 742 O O . GLY A 1 94 ? 38.213 1.730 -48.440 1.00 66.25 94 GLY A O 1
ATOM 743 N N . LEU A 1 95 ? 36.030 2.130 -48.697 1.00 70.44 95 LEU A N 1
ATOM 744 C CA . LEU A 1 95 ? 36.093 3.529 -48.255 1.00 70.44 95 LEU A CA 1
ATOM 745 C C . LEU A 1 95 ? 36.236 3.618 -46.727 1.00 70.44 95 LEU A C 1
ATOM 747 O O . LEU A 1 95 ? 37.004 4.435 -46.227 1.00 70.44 95 LEU A O 1
ATOM 751 N N . GLN A 1 96 ? 35.564 2.726 -45.994 1.00 73.56 96 GLN A N 1
ATOM 752 C CA . GLN A 1 96 ? 35.718 2.586 -44.546 1.00 73.56 96 GLN A CA 1
ATOM 753 C C . GLN A 1 96 ? 37.133 2.136 -44.166 1.00 73.56 96 GLN A C 1
ATOM 755 O O . GLN A 1 96 ? 37.712 2.670 -43.222 1.00 73.56 96 GLN A O 1
ATOM 760 N N . GLU A 1 97 ? 37.716 1.208 -44.926 1.00 73.25 97 GLU A N 1
ATOM 761 C CA . GLU A 1 97 ? 39.080 0.735 -44.696 1.00 73.25 97 GLU A CA 1
ATOM 762 C C . GLU A 1 97 ? 40.116 1.837 -44.979 1.00 73.25 97 GLU A C 1
ATOM 764 O O . GLU A 1 97 ? 40.984 2.084 -44.143 1.00 73.25 97 GLU A O 1
ATOM 769 N N . ILE A 1 98 ? 39.949 2.609 -46.060 1.00 76.81 98 ILE A N 1
ATOM 770 C CA . ILE A 1 98 ? 40.789 3.785 -46.361 1.00 76.81 98 ILE A CA 1
ATOM 771 C C . ILE A 1 98 ? 40.674 4.861 -45.268 1.00 76.81 98 ILE A C 1
ATOM 773 O O . ILE A 1 98 ? 41.690 5.373 -44.799 1.00 76.81 98 ILE A O 1
ATOM 777 N N . ILE A 1 99 ? 39.456 5.182 -44.816 1.00 76.12 99 ILE A N 1
ATOM 778 C CA . ILE A 1 99 ? 39.242 6.155 -43.734 1.00 76.12 99 ILE A CA 1
ATOM 779 C C . ILE A 1 99 ? 39.879 5.649 -42.432 1.00 76.12 99 ILE A C 1
ATOM 781 O O . ILE A 1 99 ? 40.584 6.403 -41.764 1.00 76.12 99 ILE A O 1
ATOM 785 N N . SER A 1 100 ? 39.716 4.367 -42.097 1.00 72.06 100 SER A N 1
ATOM 786 C CA . SER A 1 100 ? 40.310 3.781 -40.888 1.00 72.06 100 SER A CA 1
ATOM 787 C C . SER A 1 100 ? 41.844 3.812 -40.896 1.00 72.06 100 SER A C 1
ATOM 789 O O . SER A 1 100 ? 42.463 3.985 -39.844 1.00 72.06 100 SER A O 1
ATOM 791 N N . GLN A 1 101 ? 42.465 3.699 -42.074 1.00 79.25 101 GLN A N 1
ATOM 792 C CA . GLN A 1 101 ? 43.915 3.806 -42.262 1.00 79.25 101 GLN A CA 1
ATOM 793 C C . GLN A 1 101 ? 44.418 5.256 -42.224 1.00 79.25 101 GLN A C 1
ATOM 795 O O . GLN A 1 101 ? 45.597 5.472 -41.968 1.00 79.25 101 GLN A O 1
ATOM 800 N N . SER A 1 102 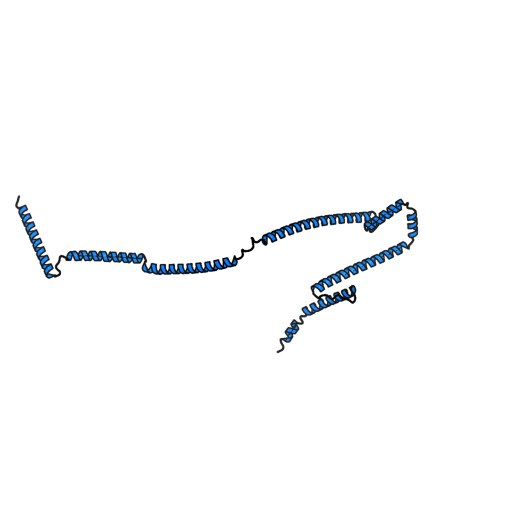? 43.538 6.238 -42.446 1.00 78.62 102 SER A N 1
ATOM 801 C CA . SER A 1 102 ? 43.872 7.669 -42.409 1.00 78.62 102 SER A CA 1
ATOM 802 C C . SER A 1 102 ? 43.813 8.307 -41.015 1.00 78.62 102 SER A C 1
ATOM 804 O O . SER A 1 102 ? 44.253 9.442 -40.856 1.00 78.62 102 SER A O 1
ATOM 806 N N . PHE A 1 103 ? 43.275 7.603 -40.013 1.00 80.06 103 PHE A N 1
ATOM 807 C CA . PHE A 1 103 ? 43.225 8.082 -38.631 1.00 80.06 103 PHE A CA 1
ATOM 808 C C . PHE A 1 103 ? 44.464 7.667 -37.835 1.00 80.06 103 PHE A C 1
ATOM 810 O O . PHE A 1 103 ? 44.814 6.485 -37.802 1.00 80.06 103 PHE A O 1
ATOM 817 N N . ASP A 1 104 ? 45.039 8.630 -37.114 1.00 86.12 104 ASP A N 1
ATOM 818 C CA . ASP A 1 104 ? 46.053 8.395 -36.085 1.00 86.12 104 ASP A CA 1
ATOM 819 C C . ASP A 1 104 ? 45.482 7.558 -34.921 1.00 86.12 104 ASP A C 1
ATOM 821 O O . ASP A 1 104 ? 44.266 7.521 -34.693 1.00 86.12 104 ASP A O 1
ATOM 825 N N . ASP A 1 105 ? 46.355 6.911 -34.140 1.00 83.88 105 ASP A N 1
ATOM 826 C CA . ASP A 1 105 ? 45.954 6.059 -33.006 1.00 83.88 105 ASP A CA 1
ATOM 827 C C . ASP A 1 105 ? 45.083 6.803 -31.977 1.00 83.88 105 ASP A C 1
ATOM 829 O O . ASP A 1 105 ? 44.166 6.217 -31.399 1.00 83.88 105 ASP A O 1
ATOM 833 N N . GLU A 1 106 ? 45.308 8.106 -31.792 1.00 87.12 106 GLU A N 1
ATOM 834 C CA . GLU A 1 106 ? 44.492 8.954 -30.917 1.00 87.12 106 GLU A CA 1
ATOM 835 C C . GLU A 1 106 ? 43.062 9.130 -31.463 1.00 87.12 106 GLU A C 1
ATOM 837 O O . GLU A 1 106 ? 42.081 8.997 -30.731 1.00 87.12 106 GLU A O 1
ATOM 842 N N . GLY A 1 107 ? 42.918 9.325 -32.778 1.00 84.44 107 GLY A N 1
ATOM 843 C CA . GLY A 1 107 ? 41.614 9.431 -33.440 1.00 84.44 107 GLY A CA 1
ATOM 844 C C . GLY A 1 107 ? 40.790 8.148 -33.321 1.00 84.44 107 GLY A C 1
ATOM 845 O O . GLY A 1 107 ? 39.577 8.198 -33.100 1.00 84.44 107 GLY A O 1
ATOM 846 N N . ARG A 1 108 ? 41.453 6.987 -33.387 1.00 84.69 108 ARG A N 1
ATOM 847 C CA . ARG A 1 108 ? 40.812 5.681 -33.167 1.00 84.69 108 ARG A CA 1
ATOM 848 C C . ARG A 1 108 ? 40.328 5.514 -31.728 1.00 84.69 108 ARG A C 1
ATOM 850 O O . ARG A 1 108 ? 39.239 4.984 -31.520 1.00 84.69 108 ARG A O 1
ATOM 857 N N . GLN A 1 109 ? 41.096 5.987 -30.746 1.00 88.12 109 GLN A N 1
ATOM 858 C CA . GLN A 1 109 ? 40.682 5.961 -29.340 1.00 88.12 109 GLN A CA 1
ATOM 859 C C . GLN A 1 109 ? 39.450 6.837 -29.094 1.00 88.12 109 GLN A C 1
ATOM 861 O O . GLN A 1 109 ? 38.511 6.372 -28.454 1.00 88.12 109 GLN A O 1
ATOM 866 N N . TYR A 1 110 ? 39.397 8.053 -29.652 1.00 88.81 110 TYR A N 1
ATOM 867 C CA . TYR A 1 110 ? 38.216 8.916 -29.518 1.00 88.81 110 TYR A CA 1
ATOM 868 C C . TYR A 1 110 ? 36.969 8.319 -30.175 1.00 88.81 110 TYR A C 1
ATOM 870 O O . TYR A 1 110 ? 35.886 8.378 -29.594 1.00 88.81 110 TYR A O 1
ATOM 878 N N . LEU A 1 111 ? 37.106 7.712 -31.359 1.00 86.38 111 LEU A N 1
ATOM 879 C CA . LEU A 1 111 ? 35.991 7.032 -32.023 1.00 86.38 111 LEU A CA 1
ATOM 880 C C . LEU A 1 111 ? 35.497 5.831 -31.214 1.00 86.38 111 LEU A C 1
ATOM 882 O O . LEU A 1 111 ? 34.291 5.689 -31.029 1.00 86.38 111 LEU A O 1
ATOM 886 N N . ASN A 1 112 ? 36.405 5.007 -30.689 1.00 88.38 112 ASN A N 1
ATOM 887 C CA . ASN A 1 112 ? 36.032 3.883 -29.833 1.00 88.38 112 ASN A CA 1
ATOM 888 C C . ASN A 1 112 ? 35.350 4.356 -28.547 1.00 88.38 112 ASN A C 1
ATOM 890 O O . ASN A 1 112 ? 34.307 3.816 -28.208 1.00 88.38 112 ASN A O 1
ATOM 894 N N . ALA A 1 113 ? 35.864 5.399 -27.889 1.00 90.12 113 ALA A N 1
ATOM 895 C CA . ALA A 1 113 ? 35.230 5.980 -26.706 1.00 90.12 113 ALA A CA 1
ATOM 896 C C . ALA A 1 113 ? 33.838 6.560 -27.024 1.00 90.12 113 ALA A C 1
ATOM 898 O O . ALA A 1 113 ? 32.903 6.431 -26.235 1.00 90.12 113 ALA A O 1
ATOM 899 N N . MET A 1 114 ? 33.659 7.168 -28.201 1.00 87.88 114 MET A N 1
ATOM 900 C CA . MET A 1 114 ? 32.345 7.640 -28.641 1.00 87.88 114 MET A CA 1
ATOM 901 C C . MET A 1 114 ? 31.381 6.473 -28.875 1.00 87.88 114 MET A C 1
ATOM 903 O O . MET A 1 114 ? 30.235 6.530 -28.445 1.00 87.88 114 MET A O 1
ATOM 907 N N . VAL A 1 115 ? 31.830 5.401 -29.526 1.00 89.19 115 VAL A N 1
ATOM 908 C CA . VAL A 1 115 ? 31.004 4.207 -29.744 1.00 89.19 115 VAL A CA 1
ATOM 909 C C . VAL A 1 115 ? 30.673 3.520 -28.418 1.00 89.19 115 VAL A C 1
ATOM 911 O O . VAL A 1 115 ? 29.517 3.178 -28.198 1.00 89.19 115 VAL A O 1
ATOM 914 N N . GLU A 1 116 ? 31.640 3.382 -27.513 1.00 90.31 116 GLU A N 1
ATOM 915 C CA . GLU A 1 116 ? 31.454 2.811 -26.175 1.00 90.31 116 GLU A CA 1
ATOM 916 C C . GLU A 1 116 ? 30.428 3.615 -25.371 1.00 90.31 116 GLU A C 1
ATOM 918 O O . GLU A 1 116 ? 29.449 3.053 -24.892 1.00 90.31 116 GLU A O 1
ATOM 923 N N . THR A 1 117 ? 30.550 4.946 -25.341 1.00 88.69 117 THR A N 1
ATOM 924 C CA . THR A 1 117 ? 29.554 5.804 -24.674 1.00 88.69 117 THR A CA 1
ATOM 925 C C . THR A 1 117 ? 28.171 5.729 -25.321 1.00 88.69 117 THR A C 1
ATOM 927 O O . THR A 1 117 ? 27.170 5.778 -24.611 1.00 88.69 117 THR A O 1
ATOM 930 N N . CYS A 1 118 ? 28.077 5.571 -26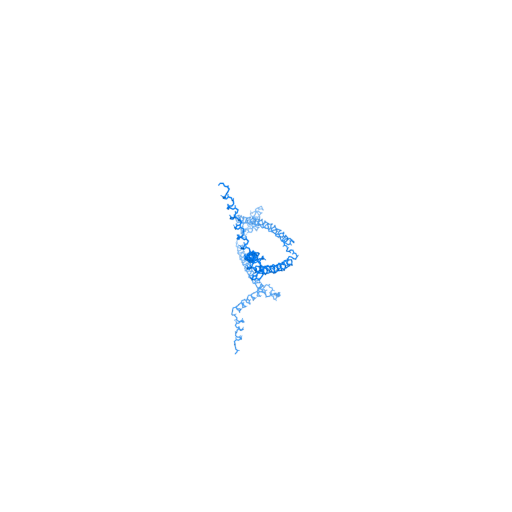.645 1.00 90.44 118 CYS A N 1
ATOM 931 C CA . CYS A 1 118 ? 26.788 5.349 -27.309 1.00 90.44 118 CYS A CA 1
ATOM 932 C C . CYS A 1 118 ? 26.156 4.019 -26.909 1.00 90.44 118 CYS A C 1
ATOM 934 O O . CYS A 1 118 ? 24.948 3.973 -26.703 1.00 90.44 118 CYS A O 1
ATOM 936 N N . ILE A 1 119 ? 26.961 2.961 -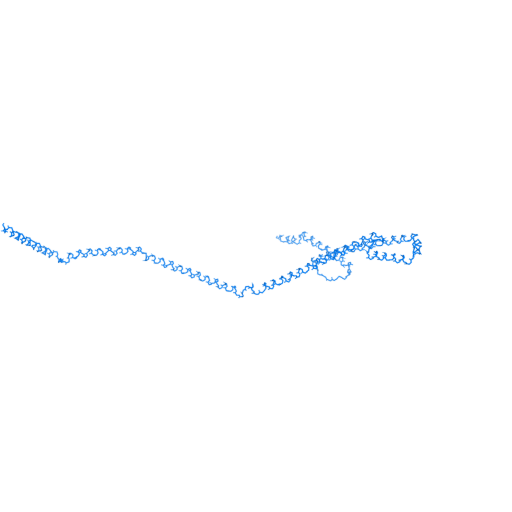26.793 1.00 89.38 119 ILE A N 1
ATOM 937 C CA . ILE A 1 119 ? 26.500 1.638 -26.363 1.00 89.38 119 ILE A CA 1
ATOM 938 C C . ILE A 1 119 ? 26.047 1.692 -24.900 1.00 89.38 119 ILE A C 1
ATOM 940 O O . ILE A 1 119 ? 24.959 1.219 -24.586 1.00 89.38 119 ILE A O 1
ATOM 944 N N . ASP A 1 120 ? 26.831 2.318 -24.022 1.00 89.44 120 ASP A N 1
ATOM 945 C CA . ASP A 1 120 ? 26.516 2.427 -22.593 1.00 89.44 120 ASP A CA 1
ATOM 946 C C . ASP A 1 120 ? 25.234 3.228 -22.328 1.00 89.44 120 ASP A C 1
ATOM 948 O O . ASP A 1 120 ? 24.478 2.926 -21.403 1.00 89.44 120 ASP A O 1
ATOM 952 N N . ILE A 1 121 ? 24.991 4.264 -23.134 1.00 89.12 121 ILE A N 1
ATOM 953 C CA . ILE A 1 121 ? 23.810 5.133 -23.038 1.00 89.12 121 ILE A CA 1
ATOM 954 C C . ILE A 1 121 ? 22.620 4.553 -23.835 1.00 89.12 121 ILE A C 1
ATOM 956 O O . ILE A 1 121 ? 21.512 5.087 -23.756 1.00 89.12 121 ILE A O 1
ATOM 960 N N . ASP A 1 122 ? 22.830 3.456 -24.571 1.00 87.88 122 ASP A N 1
ATOM 961 C CA . ASP A 1 122 ? 21.866 2.853 -25.503 1.00 87.88 122 ASP A CA 1
ATOM 962 C C . ASP A 1 122 ? 21.303 3.894 -26.493 1.00 87.88 122 ASP A C 1
ATOM 964 O O . ASP A 1 122 ? 20.098 4.020 -26.732 1.00 87.88 122 ASP A O 1
ATOM 968 N N . ALA A 1 123 ? 22.199 4.734 -27.023 1.00 88.38 123 ALA A N 1
ATOM 969 C CA . ALA A 1 123 ? 21.853 5.782 -27.970 1.00 88.38 123 ALA A CA 1
ATOM 970 C C . ALA A 1 123 ? 21.642 5.191 -29.380 1.00 88.38 123 ALA A C 1
ATOM 972 O O . ALA A 1 123 ? 22.457 4.394 -29.848 1.00 88.38 123 ALA A O 1
ATOM 973 N N . PRO A 1 124 ? 20.598 5.619 -30.117 1.00 84.31 124 PRO A N 1
ATOM 974 C CA . PRO A 1 124 ? 20.266 5.063 -31.433 1.00 84.31 124 PRO A CA 1
ATOM 975 C C . PRO A 1 124 ? 21.287 5.419 -32.524 1.00 84.31 124 PRO A C 1
ATOM 977 O O . PRO A 1 124 ? 21.319 4.782 -33.578 1.00 84.31 124 PRO A O 1
ATOM 980 N N . SER A 1 125 ? 22.106 6.450 -32.304 1.00 84.50 125 SER A N 1
ATOM 981 C CA . SER A 1 125 ? 23.184 6.837 -33.209 1.00 84.50 125 SER A CA 1
ATOM 982 C C . SER A 1 125 ? 24.332 7.499 -32.446 1.00 84.50 125 SER A C 1
ATOM 984 O O . SER A 1 125 ? 24.134 8.038 -31.357 1.00 84.50 125 SER A O 1
ATOM 986 N N . CYS A 1 126 ? 25.526 7.531 -33.050 1.00 84.44 126 CYS A N 1
ATOM 987 C CA . CYS A 1 126 ? 26.665 8.283 -32.515 1.00 84.44 126 CYS A CA 1
ATOM 988 C C . CYS A 1 126 ? 26.611 9.793 -32.813 1.00 84.44 126 CYS A C 1
ATOM 990 O O . CYS A 1 126 ? 27.637 10.473 -32.795 1.00 84.44 126 CYS A O 1
ATOM 992 N N . SER A 1 127 ? 25.429 10.333 -33.121 1.00 88.44 127 SER A N 1
ATOM 993 C CA . SER A 1 127 ? 25.218 11.775 -33.211 1.00 88.44 127 SER A CA 1
ATOM 994 C C . SER A 1 127 ? 25.322 12.402 -31.824 1.00 88.44 127 SER A C 1
ATOM 996 O O . SER A 1 127 ? 24.657 11.969 -30.885 1.00 88.44 127 SER A O 1
ATOM 998 N N . ALA A 1 128 ? 26.096 13.482 -31.698 1.00 87.44 128 ALA A N 1
ATOM 999 C CA . ALA A 1 128 ? 26.236 14.211 -30.437 1.00 87.44 128 ALA A CA 1
ATOM 1000 C C . ALA A 1 128 ? 24.884 14.663 -29.847 1.00 87.44 128 ALA A C 1
ATOM 1002 O O . ALA A 1 128 ? 24.738 14.728 -28.628 1.00 87.44 128 ALA A O 1
ATOM 1003 N N . LEU A 1 129 ? 23.890 14.950 -30.699 1.00 90.75 129 LEU A N 1
ATOM 1004 C CA . LEU A 1 129 ? 22.548 15.344 -30.265 1.00 90.75 129 LEU A CA 1
ATOM 1005 C C . LEU A 1 129 ? 21.782 14.171 -29.639 1.00 90.75 129 LEU A C 1
ATOM 1007 O O . LEU A 1 129 ? 21.183 14.346 -28.581 1.00 90.75 129 LEU A O 1
ATOM 1011 N N . ASP A 1 130 ? 21.850 12.985 -30.246 1.00 88.94 130 ASP A N 1
ATOM 1012 C CA . ASP A 1 130 ? 21.161 11.792 -29.741 1.00 88.94 130 ASP A CA 1
ATOM 1013 C C . ASP A 1 130 ? 21.780 11.334 -28.415 1.00 88.94 130 ASP A C 1
ATOM 1015 O O . ASP A 1 130 ? 21.058 11.066 -27.454 1.00 88.94 130 ASP A O 1
ATOM 1019 N N . ILE A 1 131 ? 23.115 11.359 -28.320 1.00 90.31 131 ILE A N 1
ATOM 1020 C CA . ILE A 1 131 ? 23.846 11.088 -27.073 1.00 90.31 131 ILE A CA 1
ATOM 1021 C C . ILE A 1 131 ? 23.429 12.084 -25.983 1.00 90.31 131 ILE A C 1
ATOM 1023 O O . ILE A 1 131 ? 23.121 11.681 -24.862 1.00 90.31 131 ILE A O 1
ATOM 1027 N N . ALA A 1 132 ? 23.379 13.384 -26.295 1.00 90.62 132 ALA A N 1
ATOM 1028 C CA . ALA A 1 132 ? 22.991 14.411 -25.329 1.00 90.62 132 ALA A CA 1
ATOM 1029 C C . ALA A 1 132 ? 21.534 14.255 -24.863 1.00 90.62 132 ALA A C 1
ATOM 1031 O O . ALA A 1 132 ? 21.246 14.439 -23.676 1.00 90.62 132 ALA A O 1
ATOM 1032 N N . MET A 1 133 ? 20.620 13.895 -25.768 1.00 92.19 133 MET A N 1
ATOM 1033 C CA . MET A 1 133 ? 19.219 13.632 -25.437 1.00 92.19 133 MET A CA 1
ATOM 1034 C C . MET A 1 133 ? 19.073 12.411 -24.527 1.00 92.19 133 MET A C 1
ATOM 1036 O O . MET A 1 133 ? 18.461 12.534 -23.465 1.00 92.19 133 MET A O 1
ATOM 1040 N N . CYS A 1 134 ? 19.671 11.271 -24.889 1.00 93.50 134 CYS A N 1
ATOM 1041 C CA . CYS A 1 134 ? 19.622 10.064 -24.062 1.00 93.50 134 CYS A CA 1
ATOM 1042 C C . CYS A 1 134 ? 20.292 10.279 -22.699 1.00 93.50 134 CYS A C 1
ATOM 1044 O O . CYS A 1 134 ? 19.755 9.860 -21.676 1.00 93.50 134 CYS A O 1
ATOM 1046 N N . LEU A 1 135 ? 21.413 11.005 -22.647 1.00 92.31 135 LEU A N 1
ATOM 1047 C CA . LEU A 1 135 ? 22.072 11.347 -21.386 1.00 92.31 135 LEU A CA 1
ATOM 1048 C C . LEU A 1 135 ? 21.185 12.240 -20.510 1.00 92.31 135 LEU A C 1
ATOM 1050 O O . LEU A 1 135 ? 21.068 12.002 -19.309 1.00 92.31 135 LEU A O 1
ATOM 1054 N N . THR A 1 136 ? 20.521 13.239 -21.096 1.00 94.81 136 THR A N 1
ATOM 1055 C CA . THR A 1 136 ? 19.599 14.122 -20.362 1.00 94.81 136 THR A CA 1
ATOM 1056 C C . THR A 1 136 ? 18.392 13.352 -19.829 1.00 94.81 136 THR A C 1
ATOM 1058 O O . THR A 1 136 ? 17.994 13.551 -18.678 1.00 94.81 136 THR A O 1
ATOM 1061 N N . ASP A 1 137 ? 17.830 12.445 -20.627 1.00 94.81 137 ASP A N 1
ATOM 1062 C CA . ASP A 1 137 ? 16.735 11.567 -20.210 1.00 94.81 137 ASP A CA 1
ATOM 1063 C C . ASP A 1 137 ? 17.181 10.615 -19.089 1.00 94.81 137 ASP A C 1
ATOM 1065 O O . ASP A 1 137 ? 16.535 10.543 -18.044 1.00 94.81 137 ASP A O 1
ATOM 1069 N N . MET A 1 138 ? 18.344 9.971 -19.223 1.00 94.50 138 MET A N 1
ATOM 1070 C CA . MET A 1 138 ? 18.910 9.108 -18.183 1.00 94.50 138 MET A CA 1
ATOM 1071 C C . MET A 1 138 ? 19.146 9.869 -16.871 1.00 94.50 138 MET A C 1
ATOM 1073 O O . MET A 1 138 ? 18.788 9.376 -15.798 1.00 94.50 138 MET A O 1
ATOM 1077 N N . VAL A 1 139 ? 19.707 11.080 -16.932 1.00 95.31 139 VAL A N 1
ATOM 1078 C CA . VAL A 1 139 ? 19.923 11.933 -15.751 1.00 95.31 139 VAL A CA 1
ATOM 1079 C C . VAL A 1 139 ? 18.591 12.343 -15.119 1.00 95.31 139 VAL A C 1
ATOM 1081 O O . VAL A 1 139 ? 18.458 12.292 -13.893 1.00 95.31 139 VAL A O 1
ATOM 1084 N N . SER A 1 140 ? 17.591 12.688 -15.932 1.00 96.75 140 SER A N 1
ATOM 1085 C CA . SER A 1 140 ? 16.246 13.037 -15.456 1.00 96.75 140 SER A CA 1
ATOM 1086 C C . SER A 1 140 ? 15.589 11.848 -14.749 1.00 96.75 140 SER A C 1
ATOM 1088 O O . SER A 1 140 ? 15.176 11.967 -13.595 1.00 96.75 140 SER A O 1
ATOM 1090 N N . ARG A 1 141 ? 15.620 10.657 -15.362 1.00 96.38 141 ARG A N 1
ATOM 1091 C CA . ARG A 1 141 ? 15.126 9.410 -14.752 1.00 96.38 141 ARG A CA 1
ATOM 1092 C C . ARG A 1 141 ? 15.869 9.064 -13.465 1.00 96.38 141 ARG A C 1
ATOM 1094 O O . ARG A 1 141 ? 15.249 8.666 -12.480 1.00 96.38 141 ARG A O 1
ATOM 1101 N N . GLN A 1 142 ? 17.193 9.229 -13.435 1.00 96.44 142 GLN A N 1
ATOM 1102 C CA . GLN A 1 142 ? 17.992 8.991 -12.231 1.00 96.44 142 GLN A CA 1
ATOM 1103 C C . GLN A 1 142 ? 17.580 9.937 -11.095 1.00 96.44 142 GLN A C 1
ATOM 1105 O O . GLN A 1 142 ? 17.505 9.518 -9.934 1.00 96.44 142 GLN A O 1
ATOM 1110 N N . PHE A 1 143 ? 17.319 11.207 -11.407 1.00 97.75 143 PHE A N 1
ATOM 1111 C CA . PHE A 1 143 ? 16.836 12.182 -10.436 1.00 97.75 143 PHE A CA 1
ATOM 1112 C C . PHE A 1 143 ? 15.441 11.815 -9.914 1.00 97.75 143 PHE A C 1
ATOM 1114 O O . PHE A 1 143 ? 15.248 11.763 -8.694 1.00 97.75 143 PHE A O 1
ATOM 1121 N N . ASP A 1 144 ? 14.512 11.480 -10.808 1.00 98.00 144 ASP A N 1
ATOM 1122 C CA . ASP A 1 144 ? 13.145 11.097 -10.453 1.00 98.00 144 ASP A CA 1
ATOM 1123 C C . ASP A 1 144 ? 13.120 9.857 -9.559 1.00 98.00 144 ASP A C 1
ATOM 1125 O O . ASP A 1 144 ? 12.497 9.871 -8.495 1.00 98.00 144 ASP A O 1
ATOM 1129 N N . LEU A 1 145 ? 13.872 8.813 -9.916 1.00 97.88 145 LEU A N 1
ATOM 1130 C CA . LEU A 1 145 ? 13.986 7.596 -9.108 1.00 97.88 145 LEU A CA 1
ATOM 1131 C C . LEU A 1 145 ? 14.584 7.881 -7.729 1.00 97.88 145 LEU A C 1
ATOM 1133 O O . LEU A 1 145 ? 14.091 7.375 -6.718 1.00 97.88 145 LEU A O 1
ATOM 1137 N N . ARG A 1 146 ? 15.615 8.730 -7.647 1.00 97.88 146 ARG A N 1
ATOM 1138 C CA . ARG A 1 146 ? 16.178 9.155 -6.354 1.00 97.88 146 ARG A CA 1
ATOM 1139 C C . ARG A 1 146 ? 15.149 9.905 -5.514 1.00 97.88 146 ARG A C 1
ATOM 1141 O O . ARG A 1 146 ? 15.105 9.717 -4.295 1.00 97.88 146 ARG A O 1
ATOM 1148 N N . GLN A 1 147 ? 14.328 10.746 -6.134 1.00 97.50 147 GLN A N 1
ATOM 1149 C CA . GLN A 1 147 ? 13.296 11.497 -5.430 1.00 97.50 147 GLN A CA 1
ATOM 1150 C C . GLN A 1 147 ? 12.153 10.591 -4.955 1.00 97.50 147 GLN A C 1
ATOM 1152 O O . GLN A 1 147 ? 11.711 10.715 -3.808 1.00 97.50 147 GLN A O 1
ATOM 1157 N N . GLN A 1 148 ? 11.730 9.637 -5.786 1.00 97.69 148 GLN A N 1
ATOM 1158 C CA . GLN A 1 148 ? 10.755 8.611 -5.417 1.00 97.69 148 GLN A CA 1
ATOM 1159 C C . GLN A 1 148 ? 11.275 7.744 -4.269 1.00 97.69 148 GLN A C 1
ATOM 1161 O O . GLN A 1 148 ? 10.563 7.545 -3.287 1.00 97.69 148 GLN A O 1
ATOM 1166 N N . LEU A 1 149 ? 12.541 7.323 -4.310 1.00 98.19 149 LEU A N 1
ATOM 1167 C CA . LEU A 1 149 ? 13.159 6.558 -3.227 1.00 98.19 149 LEU A CA 1
ATOM 1168 C C . LEU A 1 149 ? 13.146 7.341 -1.907 1.00 98.19 149 LEU A C 1
ATOM 1170 O O . LEU A 1 149 ? 12.756 6.804 -0.870 1.00 98.19 149 LEU A O 1
ATOM 1174 N N . LYS A 1 150 ? 13.477 8.638 -1.932 1.00 97.69 150 LYS A N 1
ATOM 1175 C CA . LYS A 1 150 ? 13.361 9.506 -0.746 1.00 97.69 150 LYS A CA 1
ATOM 1176 C C . LYS A 1 150 ? 11.922 9.631 -0.242 1.00 97.69 150 LYS A C 1
ATOM 1178 O O . LYS A 1 150 ? 11.709 9.760 0.964 1.00 97.69 150 LYS A O 1
ATOM 1183 N N . ALA A 1 151 ? 10.931 9.658 -1.131 1.00 97.69 151 ALA A N 1
ATOM 1184 C CA . ALA A 1 151 ? 9.521 9.690 -0.743 1.00 97.69 151 ALA A CA 1
ATOM 1185 C C . ALA A 1 151 ? 9.094 8.372 -0.076 1.00 97.69 151 ALA A C 1
ATOM 1187 O O . ALA A 1 151 ? 8.543 8.403 1.023 1.00 97.69 151 ALA A O 1
ATOM 1188 N N . VAL A 1 152 ? 9.444 7.231 -0.676 1.00 98.25 152 VAL A N 1
ATOM 1189 C CA . VAL A 1 152 ? 9.151 5.892 -0.142 1.00 98.25 152 VAL A CA 1
ATOM 1190 C C . VAL A 1 152 ? 9.802 5.686 1.223 1.00 98.25 152 VAL A C 1
ATOM 1192 O O . VAL A 1 152 ? 9.137 5.233 2.150 1.00 98.25 152 VAL A O 1
ATOM 1195 N N . VAL A 1 153 ? 11.068 6.078 1.394 1.00 98.19 153 VAL A N 1
ATOM 1196 C CA . VAL A 1 153 ? 11.757 5.980 2.691 1.00 98.19 153 VAL A CA 1
ATOM 1197 C C . VAL A 1 153 ? 11.038 6.805 3.761 1.00 98.19 153 VAL A C 1
ATOM 1199 O O . VAL A 1 153 ? 10.809 6.308 4.863 1.00 98.19 153 VAL A O 1
ATOM 1202 N N . ARG A 1 154 ? 10.621 8.039 3.444 1.00 97.69 154 ARG A N 1
ATOM 1203 C CA . ARG A 1 154 ? 9.853 8.880 4.380 1.00 97.69 154 ARG A CA 1
ATOM 1204 C C . ARG A 1 154 ? 8.518 8.242 4.755 1.00 97.69 154 ARG A C 1
ATOM 1206 O O . ARG A 1 154 ? 8.185 8.187 5.937 1.00 97.69 154 ARG A O 1
ATOM 1213 N N . GLN A 1 155 ? 7.783 7.727 3.772 1.00 97.88 155 GLN A N 1
ATOM 1214 C CA . GLN A 1 155 ? 6.514 7.042 4.010 1.00 97.88 155 GLN A CA 1
ATOM 1215 C C . GLN A 1 155 ? 6.704 5.777 4.854 1.00 97.88 155 GLN A C 1
ATOM 1217 O O . GLN A 1 155 ? 5.920 5.524 5.764 1.00 97.88 155 GLN A O 1
ATOM 1222 N N . HIS A 1 156 ? 7.763 5.009 4.600 1.00 97.88 156 HIS A N 1
ATOM 1223 C CA . HIS A 1 156 ? 8.076 3.812 5.371 1.00 97.88 156 HIS A CA 1
ATOM 1224 C C . HIS A 1 156 ? 8.374 4.138 6.840 1.00 97.88 156 HIS A C 1
ATOM 1226 O O . HIS A 1 156 ? 7.857 3.472 7.735 1.00 97.88 156 HIS A O 1
ATOM 1232 N N . VAL A 1 157 ? 9.150 5.195 7.103 1.00 98.19 157 VAL A N 1
ATOM 1233 C CA . VAL A 1 157 ? 9.413 5.662 8.473 1.00 98.19 157 VAL A CA 1
ATOM 1234 C C . VAL A 1 157 ? 8.118 6.096 9.166 1.00 98.19 157 VAL A C 1
ATOM 1236 O O . VAL A 1 157 ? 7.889 5.691 10.303 1.00 98.19 157 VAL A O 1
ATOM 1239 N N . ALA A 1 158 ? 7.250 6.849 8.483 1.00 98.06 158 ALA A N 1
ATOM 1240 C CA . ALA A 1 158 ? 5.964 7.277 9.036 1.00 98.06 158 ALA A CA 1
ATOM 1241 C C . ALA A 1 158 ? 5.039 6.088 9.351 1.00 98.06 158 ALA A C 1
ATOM 1243 O O . ALA A 1 158 ? 4.475 6.015 10.440 1.00 98.06 158 ALA A O 1
ATOM 1244 N N . LEU A 1 159 ? 4.937 5.111 8.443 1.00 98.06 159 LEU A N 1
ATOM 1245 C CA . LEU A 1 159 ? 4.166 3.884 8.673 1.00 98.06 159 LEU A CA 1
ATOM 1246 C C . LEU A 1 159 ? 4.711 3.079 9.851 1.00 98.06 159 LEU A C 1
ATOM 1248 O O . LEU A 1 159 ? 3.936 2.556 10.644 1.00 98.06 159 LEU A O 1
ATOM 1252 N N . LYS A 1 160 ? 6.036 3.003 10.000 1.00 98.25 160 LYS A N 1
ATOM 1253 C CA . LYS A 1 160 ? 6.664 2.313 11.130 1.00 98.25 160 LYS A CA 1
ATOM 1254 C C . LYS A 1 160 ? 6.376 3.018 12.457 1.00 98.25 160 LYS A C 1
ATOM 1256 O O . LYS A 1 160 ? 6.112 2.352 13.453 1.00 98.25 160 LYS A O 1
ATOM 1261 N N . GLN A 1 161 ? 6.398 4.351 12.476 1.00 98.00 161 GLN A N 1
ATOM 1262 C CA . GLN A 1 161 ? 6.004 5.136 13.651 1.00 98.00 161 GLN A CA 1
ATOM 1263 C C . GLN A 1 161 ? 4.533 4.905 14.004 1.00 98.00 161 GLN A C 1
ATOM 1265 O O . GLN A 1 161 ? 4.215 4.672 15.168 1.00 98.00 161 GLN A O 1
ATOM 1270 N N . GLU A 1 162 ? 3.652 4.899 13.003 1.00 97.62 162 GLU A N 1
ATOM 1271 C CA . GLU A 1 162 ? 2.228 4.650 13.211 1.00 97.62 162 GLU A CA 1
ATOM 1272 C C . GLU A 1 162 ? 1.960 3.218 13.679 1.00 97.62 162 GLU A C 1
ATOM 1274 O O . GLU A 1 162 ? 1.159 3.004 14.582 1.00 97.62 162 GLU A O 1
ATOM 1279 N N . GLN A 1 163 ? 2.689 2.237 13.146 1.00 97.75 163 GLN A N 1
ATOM 1280 C CA . GLN A 1 163 ? 2.632 0.861 13.626 1.00 97.75 163 GLN A CA 1
ATOM 1281 C C . GLN A 1 163 ? 3.010 0.786 15.108 1.00 97.75 163 GLN A C 1
ATOM 1283 O O . GLN A 1 163 ? 2.266 0.194 15.885 1.00 97.75 163 GLN A O 1
ATOM 1288 N N . ILE A 1 164 ? 4.123 1.411 15.510 1.00 97.50 164 ILE A N 1
ATOM 1289 C CA . ILE A 1 164 ? 4.543 1.458 16.918 1.00 97.50 164 ILE A CA 1
ATOM 1290 C C . ILE A 1 164 ? 3.445 2.108 17.773 1.00 97.50 164 ILE A C 1
ATOM 1292 O O . ILE A 1 164 ? 3.050 1.546 18.796 1.00 97.50 164 ILE A O 1
ATOM 1296 N N . ARG A 1 165 ? 2.891 3.241 17.323 1.00 97.31 165 ARG A N 1
ATOM 1297 C CA . ARG A 1 165 ? 1.801 3.947 18.011 1.00 97.31 165 ARG A CA 1
ATOM 1298 C C . ARG A 1 165 ? 0.568 3.059 18.192 1.00 97.31 165 ARG A C 1
ATOM 1300 O O . ARG A 1 165 ? 0.053 2.955 19.300 1.00 97.31 165 ARG A O 1
ATOM 1307 N N . LEU A 1 166 ? 0.116 2.387 17.136 1.00 95.75 166 LEU A N 1
ATOM 1308 C CA . LEU A 1 166 ? -1.045 1.497 17.188 1.00 95.75 166 LEU A CA 1
ATOM 1309 C C . LEU A 1 166 ? -0.787 0.270 18.062 1.00 95.75 166 LEU A C 1
ATOM 1311 O O . LEU A 1 166 ? -1.675 -0.135 18.806 1.00 95.75 166 LEU A O 1
ATOM 1315 N N . THR A 1 167 ? 0.420 -0.302 18.029 1.00 96.12 167 THR A N 1
ATOM 1316 C CA . THR A 1 167 ? 0.770 -1.412 18.928 1.00 96.12 167 THR A CA 1
ATOM 1317 C C . THR A 1 167 ? 0.779 -0.988 20.391 1.00 96.12 167 THR A C 1
ATOM 1319 O O . THR A 1 167 ? 0.337 -1.761 21.234 1.00 96.12 167 THR A O 1
ATOM 1322 N N . HIS A 1 168 ? 1.210 0.241 20.688 1.00 95.00 168 HIS A N 1
ATOM 1323 C CA . HIS A 1 168 ? 1.132 0.798 22.035 1.00 95.00 168 HIS A CA 1
ATOM 1324 C C . HIS A 1 168 ? -0.321 0.960 22.484 1.00 95.00 168 HIS A C 1
ATOM 1326 O O . HIS A 1 168 ? -0.685 0.446 23.532 1.00 95.00 168 HIS A O 1
ATOM 1332 N N . VAL A 1 169 ? -1.168 1.583 21.657 1.00 92.50 169 VAL A N 1
ATOM 1333 C CA . VAL A 1 169 ? -2.601 1.760 21.957 1.00 92.50 169 VAL A CA 1
ATOM 1334 C C . VAL A 1 169 ? -3.309 0.414 22.126 1.00 92.50 169 VAL A C 1
ATOM 1336 O O . VAL A 1 169 ? -4.129 0.257 23.022 1.00 92.50 169 VAL A O 1
ATOM 1339 N N . LEU A 1 170 ? -2.988 -0.587 21.302 1.00 90.75 170 LEU A N 1
ATOM 1340 C CA . LEU A 1 170 ? -3.506 -1.946 21.485 1.00 90.75 170 LEU A CA 1
ATOM 1341 C C . LEU A 1 170 ? -3.019 -2.576 22.792 1.00 90.75 170 LEU A C 1
ATOM 1343 O O . LEU A 1 170 ? -3.781 -3.303 23.420 1.00 90.75 170 LEU A O 1
ATOM 1347 N N . GLY A 1 171 ? -1.776 -2.304 23.193 1.00 88.50 171 GLY A N 1
ATOM 1348 C CA . GLY A 1 171 ? -1.247 -2.671 24.503 1.00 88.50 171 GLY A CA 1
ATOM 1349 C C . GLY A 1 171 ? -2.057 -2.039 25.631 1.00 88.50 171 GLY A C 1
ATOM 1350 O O . GLY A 1 171 ? -2.563 -2.765 26.473 1.00 88.50 171 GLY A O 1
ATOM 1351 N N . GLU A 1 172 ? -2.276 -0.724 25.590 1.00 87.12 172 GLU A N 1
ATOM 1352 C CA . GLU A 1 172 ? -3.069 0.015 26.585 1.00 87.12 172 GLU A CA 1
ATOM 1353 C C . GLU A 1 172 ? -4.528 -0.455 26.654 1.00 87.12 172 GLU A C 1
ATOM 1355 O O . GLU A 1 172 ? -5.079 -0.605 27.740 1.00 87.12 172 GLU A O 1
ATOM 1360 N N . LEU A 1 173 ? -5.159 -0.719 25.505 1.00 82.62 173 LEU A N 1
ATOM 1361 C CA . LEU A 1 173 ? -6.525 -1.252 25.440 1.00 82.62 173 LEU A CA 1
ATOM 1362 C C . LEU A 1 173 ? -6.620 -2.687 25.968 1.00 82.62 173 LEU A C 1
ATOM 1364 O O . LEU A 1 173 ? -7.681 -3.106 26.431 1.00 82.62 173 LEU A O 1
ATOM 1368 N N . ARG A 1 174 ? -5.537 -3.458 25.842 1.00 80.25 174 ARG A N 1
ATOM 1369 C CA . ARG A 1 174 ? -5.455 -4.836 26.329 1.00 80.25 174 ARG A CA 1
ATOM 1370 C C . ARG A 1 174 ? -5.042 -4.900 27.796 1.00 80.25 174 ARG A C 1
ATOM 1372 O O . ARG A 1 174 ? -5.390 -5.878 28.454 1.00 80.25 174 ARG A O 1
ATOM 1379 N N . ASP A 1 175 ? -4.330 -3.893 28.293 1.00 73.12 175 ASP A N 1
ATOM 1380 C CA . ASP A 1 175 ? -3.989 -3.771 29.700 1.00 73.12 175 ASP A CA 1
ATOM 1381 C C . ASP A 1 175 ? -5.267 -3.626 30.537 1.00 73.12 175 ASP A C 1
ATOM 1383 O O . ASP A 1 175 ? -6.193 -2.877 30.224 1.00 73.12 175 ASP A O 1
ATOM 1387 N N . ASN A 1 176 ? -5.302 -4.399 31.620 1.00 58.78 176 ASN A N 1
ATOM 1388 C CA . ASN A 1 176 ? -6.460 -4.773 32.442 1.00 58.78 176 ASN A CA 1
ATOM 1389 C C . ASN A 1 176 ? -7.244 -3.626 33.117 1.00 58.78 176 ASN A C 1
ATOM 1391 O O . ASN A 1 176 ? -8.085 -3.888 33.971 1.00 58.78 176 ASN A O 1
ATOM 1395 N N . THR A 1 177 ? -6.995 -2.360 32.785 1.00 60.34 177 THR A N 1
ATOM 1396 C CA . THR A 1 177 ? -7.741 -1.222 33.350 1.00 60.34 177 THR A CA 1
ATOM 1397 C C . THR A 1 177 ? -9.080 -0.983 32.651 1.00 60.34 177 THR A C 1
ATOM 1399 O O . THR A 1 177 ? -9.987 -0.414 33.257 1.00 60.34 177 THR A O 1
ATOM 1402 N N . LEU A 1 178 ? -9.220 -1.438 31.399 1.00 58.69 178 LEU A N 1
ATOM 1403 C CA . LEU A 1 178 ? -10.440 -1.294 30.595 1.00 58.69 178 LEU A CA 1
ATOM 1404 C C . LEU A 1 178 ? -11.232 -2.598 30.433 1.00 58.69 178 LEU A C 1
ATOM 1406 O O . LEU A 1 178 ? -12.339 -2.574 29.892 1.00 58.69 178 LEU A O 1
ATOM 1410 N N . GLN A 1 179 ? -10.702 -3.734 30.898 1.00 64.06 179 GLN A N 1
ATOM 1411 C CA . GLN A 1 179 ? -11.500 -4.953 30.991 1.00 64.06 179 GLN A CA 1
ATOM 1412 C C . GLN A 1 179 ? -12.504 -4.807 32.144 1.00 64.06 179 GLN A C 1
ATOM 1414 O O . GLN A 1 179 ? -12.130 -4.327 33.218 1.00 64.06 179 GLN A O 1
ATOM 1419 N N . PRO A 1 180 ? -13.785 -5.171 31.948 1.00 63.56 180 PRO A N 1
ATOM 1420 C CA . PRO A 1 180 ? -14.750 -5.154 33.038 1.00 63.56 180 PRO A CA 1
ATOM 1421 C C . PRO A 1 180 ? -14.226 -6.054 34.157 1.00 63.56 180 PRO A C 1
ATOM 1423 O O . PRO A 1 180 ? -13.868 -7.198 33.892 1.00 63.56 180 PRO A O 1
ATOM 1426 N N . ALA A 1 181 ? -14.161 -5.528 35.385 1.00 66.44 181 ALA A N 1
ATOM 1427 C CA . ALA A 1 181 ? -13.696 -6.286 36.541 1.00 66.44 181 ALA A CA 1
ATOM 1428 C C . ALA A 1 181 ? -14.411 -7.645 36.600 1.00 66.44 181 ALA A C 1
ATOM 1430 O O . ALA A 1 181 ? -15.645 -7.698 36.493 1.00 66.44 181 ALA A O 1
ATOM 1431 N N . ASP A 1 182 ? -13.641 -8.725 36.749 1.00 65.25 182 ASP A N 1
ATOM 1432 C CA . ASP A 1 182 ? -14.181 -10.077 36.877 1.00 65.25 182 ASP A CA 1
ATOM 1433 C C . ASP A 1 182 ? -15.242 -10.086 37.991 1.00 65.25 182 ASP A C 1
ATOM 1435 O O . ASP A 1 182 ? -14.966 -9.739 39.138 1.00 65.25 182 ASP A O 1
ATOM 1439 N N . GLY A 1 183 ? -16.490 -10.401 37.629 1.00 74.69 183 GLY A N 1
ATOM 1440 C CA . GLY A 1 183 ? -17.636 -10.388 38.550 1.00 74.69 183 GLY A CA 1
ATOM 1441 C C . GLY A 1 183 ? -18.558 -9.156 38.489 1.00 74.69 183 GLY A C 1
ATOM 1442 O O . GLY A 1 183 ? -19.570 -9.133 39.192 1.00 74.69 183 GLY A O 1
ATOM 1443 N N . LEU A 1 184 ? -18.322 -8.157 37.621 1.00 78.44 184 LEU A N 1
ATOM 1444 C CA . LEU A 1 184 ? -19.260 -7.024 37.449 1.00 78.44 184 LEU A CA 1
ATOM 1445 C C . LEU A 1 184 ? -20.669 -7.497 37.041 1.00 78.44 184 LEU A C 1
ATOM 1447 O O . LEU A 1 184 ? -21.679 -6.975 37.510 1.00 78.44 184 LEU A O 1
ATOM 1451 N N . SER A 1 185 ? -20.753 -8.520 36.188 1.00 83.94 185 SER A N 1
ATOM 1452 C CA . SER A 1 185 ? -22.036 -9.113 35.793 1.00 83.94 185 SER A CA 1
ATOM 1453 C C . SER A 1 185 ? -22.741 -9.805 36.962 1.00 83.94 185 SER A C 1
ATOM 1455 O O . SER A 1 185 ? -23.968 -9.771 37.042 1.00 83.94 185 SER A O 1
ATOM 1457 N N . GLU A 1 186 ? -21.983 -10.447 37.848 1.00 85.00 186 GLU A N 1
ATOM 1458 C CA . GLU A 1 186 ? -22.522 -11.172 38.998 1.00 85.00 186 GLU A CA 1
ATOM 1459 C C . GLU A 1 186 ? -23.047 -10.189 40.048 1.00 85.00 186 GLU A C 1
ATOM 1461 O O . GLU A 1 186 ? -24.225 -10.238 40.400 1.00 85.00 186 GLU A O 1
ATOM 1466 N N . THR A 1 187 ? -22.239 -9.192 40.411 1.00 88.56 187 THR A N 1
ATOM 1467 C CA . THR A 1 187 ? -22.634 -8.098 41.317 1.00 88.56 187 THR A CA 1
ATOM 1468 C C . THR A 1 187 ? -23.807 -7.275 40.772 1.00 88.56 187 THR A C 1
ATOM 1470 O O . THR A 1 187 ? -24.733 -6.945 41.510 1.00 88.56 187 THR A O 1
ATOM 1473 N N . THR A 1 188 ? -23.857 -7.006 39.461 1.00 89.50 188 THR A N 1
ATOM 1474 C CA . THR A 1 188 ? -25.015 -6.339 38.835 1.00 89.50 188 THR A CA 1
ATOM 1475 C C . THR A 1 188 ? -26.277 -7.199 38.942 1.00 89.50 188 THR A C 1
ATOM 1477 O O . THR A 1 188 ? -27.366 -6.677 39.196 1.00 89.50 188 THR A O 1
ATOM 1480 N N . ALA A 1 189 ? -26.157 -8.519 38.775 1.00 90.19 189 ALA A N 1
ATOM 1481 C CA . ALA A 1 189 ? -27.282 -9.435 38.928 1.00 90.19 189 ALA A CA 1
ATOM 1482 C C . ALA A 1 189 ? -27.767 -9.515 40.387 1.00 90.19 189 ALA A C 1
ATOM 1484 O O . ALA A 1 189 ? -28.975 -9.580 40.624 1.00 90.19 189 ALA A O 1
ATOM 1485 N N . GLU A 1 190 ? -26.860 -9.477 41.363 1.00 92.81 190 GLU A N 1
ATOM 1486 C CA . GLU A 1 190 ? -27.191 -9.363 42.790 1.00 92.81 190 GLU A CA 1
ATOM 1487 C C . GLU A 1 190 ? -27.931 -8.056 43.088 1.00 92.81 190 GLU A C 1
ATOM 1489 O O . GLU A 1 190 ? -29.049 -8.087 43.600 1.00 92.81 190 GLU A O 1
ATOM 1494 N N . TRP A 1 191 ? -27.401 -6.913 42.645 1.00 94.19 191 TRP A N 1
ATOM 1495 C CA . TRP A 1 191 ? -28.031 -5.605 42.859 1.00 94.19 191 TRP A CA 1
ATOM 1496 C C . TRP A 1 191 ? -29.410 -5.508 42.202 1.00 94.19 191 TRP A C 1
ATOM 1498 O O . TRP A 1 191 ? -30.326 -4.881 42.741 1.00 94.19 191 TRP A O 1
ATOM 1508 N N . GLN A 1 192 ? -29.607 -6.155 41.051 1.00 94.88 192 GLN A N 1
ATOM 1509 C CA . GLN A 1 192 ? -30.926 -6.248 40.427 1.00 94.88 192 GLN A CA 1
ATOM 1510 C C . GLN A 1 192 ? -31.908 -7.084 41.255 1.00 94.88 192 GLN A C 1
ATOM 1512 O O . GLN A 1 192 ? -33.080 -6.704 41.353 1.00 94.88 192 GLN A O 1
ATOM 1517 N N . ARG A 1 193 ? -31.465 -8.200 41.849 1.00 95.88 193 ARG A N 1
ATOM 1518 C CA . ARG A 1 193 ? -32.302 -9.018 42.745 1.00 95.88 193 ARG A CA 1
ATOM 1519 C C . ARG A 1 193 ? -32.662 -8.240 44.008 1.00 95.88 193 ARG A C 1
ATOM 1521 O O . ARG A 1 193 ? -33.848 -8.147 44.330 1.00 95.88 193 ARG A O 1
ATOM 1528 N N . ASP A 1 194 ? -31.683 -7.599 44.635 1.00 95.81 194 ASP A N 1
ATOM 1529 C CA . ASP A 1 194 ? -31.883 -6.792 45.841 1.00 95.81 194 ASP A CA 1
ATOM 1530 C C . ASP A 1 194 ? -32.794 -5.595 45.578 1.00 95.81 194 ASP A C 1
ATOM 1532 O O . ASP A 1 194 ? -33.718 -5.332 46.347 1.00 95.81 194 ASP A O 1
ATOM 1536 N N . SER A 1 195 ? -32.620 -4.914 44.442 1.00 95.44 195 SER A N 1
ATOM 1537 C CA . SER A 1 195 ? -33.497 -3.818 44.025 1.00 95.44 195 SER A CA 1
ATOM 1538 C C . SER A 1 195 ? -34.941 -4.286 43.821 1.00 95.44 195 SER A C 1
ATOM 1540 O O . SER A 1 195 ? -35.873 -3.612 44.264 1.00 95.44 195 SER A O 1
ATOM 1542 N N . ARG A 1 196 ? -35.162 -5.449 43.190 1.00 95.88 196 ARG A N 1
ATOM 1543 C CA . ARG A 1 196 ? -36.513 -6.027 43.045 1.00 95.88 196 ARG A CA 1
ATOM 1544 C C . ARG A 1 196 ? -37.121 -6.364 44.404 1.00 95.88 196 ARG A C 1
ATOM 1546 O O . ARG A 1 196 ? -38.278 -6.028 44.641 1.00 95.88 196 ARG A O 1
ATOM 1553 N N . HIS A 1 197 ? -36.341 -6.966 45.295 1.00 96.56 197 HIS A N 1
ATOM 1554 C CA . HIS A 1 197 ? -36.785 -7.302 46.643 1.00 96.56 197 HIS A CA 1
ATOM 1555 C C . HIS A 1 197 ? -37.117 -6.048 47.474 1.00 96.56 197 HIS A C 1
ATOM 1557 O O . HIS A 1 197 ? -38.169 -5.992 48.110 1.00 96.56 197 HIS A O 1
ATOM 1563 N N . LEU A 1 198 ? -36.287 -5.003 47.416 1.00 96.38 198 LEU A N 1
ATOM 1564 C CA . LEU A 1 198 ? -36.554 -3.723 48.080 1.00 96.38 198 LEU A CA 1
ATOM 1565 C C . LEU A 1 198 ? -37.788 -3.019 47.505 1.00 96.38 198 LEU A C 1
ATOM 1567 O O . LEU A 1 198 ? -38.584 -2.484 48.273 1.00 96.38 198 LEU A O 1
ATOM 1571 N N . ARG A 1 199 ? -37.997 -3.055 46.181 1.00 95.44 199 ARG A N 1
ATOM 1572 C CA . ARG A 1 199 ? -39.228 -2.533 45.561 1.00 95.44 199 ARG A CA 1
ATOM 1573 C C . ARG A 1 199 ? -40.467 -3.293 46.025 1.00 95.44 199 ARG A C 1
ATOM 1575 O O . ARG A 1 199 ? -41.471 -2.655 46.321 1.00 95.44 199 ARG A O 1
ATOM 1582 N N . ALA A 1 200 ? -40.392 -4.620 46.126 1.00 95.25 200 ALA A N 1
ATOM 1583 C CA . ALA A 1 200 ? -41.490 -5.430 46.649 1.00 95.25 200 ALA A CA 1
ATOM 1584 C C . ALA A 1 200 ? -41.811 -5.060 48.108 1.00 95.25 200 ALA A C 1
ATOM 1586 O O . ALA A 1 200 ? -42.971 -4.821 48.432 1.00 95.25 200 ALA A O 1
ATOM 1587 N N . LYS A 1 201 ? -40.786 -4.903 48.960 1.00 95.81 201 LYS A N 1
ATOM 1588 C CA . LYS A 1 201 ? -40.962 -4.440 50.348 1.00 95.81 201 LYS A CA 1
ATOM 1589 C C . LYS A 1 201 ? -41.537 -3.029 50.442 1.00 95.81 201 LYS A C 1
ATOM 1591 O O . LYS A 1 201 ? -42.375 -2.778 51.297 1.00 95.81 201 LYS A O 1
ATOM 1596 N N . LEU A 1 202 ? -41.106 -2.103 49.584 1.00 95.50 202 LEU A N 1
ATOM 1597 C CA . LEU A 1 202 ? -41.685 -0.756 49.520 1.00 95.50 202 LEU A CA 1
ATOM 1598 C C . LEU A 1 202 ? -43.161 -0.793 49.117 1.00 95.50 202 LEU A C 1
ATOM 1600 O O . LEU A 1 202 ? -43.953 -0.061 49.701 1.00 95.50 202 LEU A O 1
ATOM 1604 N N . GLY A 1 203 ? -43.528 -1.653 48.162 1.00 94.56 203 GLY A N 1
ATOM 1605 C CA . GLY A 1 203 ? -44.924 -1.920 47.813 1.00 94.56 203 GLY A CA 1
ATOM 1606 C C . GLY A 1 203 ? -45.716 -2.411 49.022 1.00 94.56 203 GLY A C 1
ATOM 1607 O O . GLY A 1 203 ? -46.698 -1.786 49.399 1.00 94.56 203 GLY A O 1
ATOM 1608 N N . GLU A 1 204 ? -45.212 -3.435 49.714 1.00 94.44 204 GLU A N 1
ATOM 1609 C CA . GLU A 1 204 ? -45.856 -3.975 50.915 1.00 94.44 204 GLU A CA 1
ATOM 1610 C C . GLU A 1 204 ? -45.988 -2.930 52.036 1.00 94.44 204 GLU A C 1
ATOM 1612 O O . GLU A 1 204 ? -47.031 -2.833 52.680 1.00 94.44 204 GLU A O 1
ATOM 1617 N N . TYR A 1 205 ? -44.955 -2.118 52.283 1.00 94.88 205 TYR A N 1
ATOM 1618 C CA . TYR A 1 205 ? -45.034 -1.046 53.274 1.00 94.88 205 TYR A CA 1
ATOM 1619 C C . TYR A 1 205 ? -46.019 0.046 52.864 1.00 94.88 205 TYR A C 1
ATOM 1621 O O . TYR A 1 205 ? -46.754 0.532 53.721 1.00 94.88 205 TYR A O 1
ATOM 1629 N N . ASN A 1 206 ? -46.081 0.406 51.582 1.00 94.06 206 ASN A N 1
ATOM 1630 C CA . ASN A 1 206 ? -47.090 1.335 51.082 1.00 94.06 206 ASN A CA 1
ATOM 1631 C C . ASN A 1 206 ? -48.501 0.764 51.240 1.00 94.06 206 ASN A C 1
ATOM 1633 O O . ASN A 1 206 ? -49.378 1.491 51.698 1.00 94.06 206 ASN A O 1
ATOM 1637 N N . ASP A 1 207 ? -48.708 -0.523 50.962 1.00 91.19 207 ASP A N 1
ATOM 1638 C CA . ASP A 1 207 ? -49.995 -1.198 51.155 1.00 91.19 207 ASP A CA 1
ATOM 1639 C C . ASP A 1 207 ? -50.377 -1.249 52.640 1.00 91.19 207 ASP A C 1
ATOM 1641 O O . ASP A 1 207 ? -51.512 -0.946 53.004 1.00 91.19 207 ASP A O 1
ATOM 1645 N N . ARG A 1 208 ? -49.419 -1.536 53.531 1.00 91.38 208 ARG A N 1
ATOM 1646 C CA . ARG A 1 208 ? -49.620 -1.480 54.990 1.00 91.38 208 ARG A CA 1
ATOM 1647 C C . ARG A 1 208 ? -49.947 -0.064 55.471 1.00 91.38 208 ARG A C 1
ATOM 1649 O O . ARG A 1 208 ? -50.795 0.090 56.345 1.00 91.38 208 ARG A O 1
ATOM 1656 N N . ILE A 1 209 ? -49.303 0.965 54.917 1.00 88.69 209 ILE A N 1
ATOM 1657 C CA . ILE A 1 209 ? -49.601 2.375 55.221 1.00 88.69 209 ILE A CA 1
ATOM 1658 C C . ILE A 1 209 ? -50.974 2.767 54.667 1.00 88.69 209 ILE A C 1
ATOM 1660 O O . ILE A 1 209 ? -51.716 3.488 55.328 1.00 88.69 209 ILE A O 1
ATOM 1664 N N . ALA A 1 210 ? -51.341 2.302 53.476 1.00 85.69 210 ALA A N 1
ATOM 1665 C CA . ALA A 1 210 ? -52.657 2.545 52.898 1.00 85.69 210 ALA A CA 1
ATOM 1666 C C . ALA A 1 210 ? -53.754 1.880 53.742 1.00 85.69 210 ALA A C 1
ATOM 1668 O O . ALA A 1 210 ? -54.734 2.539 54.085 1.00 85.69 210 ALA A O 1
ATOM 1669 N N . ALA A 1 211 ? -53.543 0.629 54.161 1.00 84.06 211 ALA A N 1
ATOM 1670 C CA . ALA A 1 211 ? -54.444 -0.109 55.043 1.00 84.06 211 ALA A CA 1
ATOM 1671 C C . ALA A 1 211 ? -54.543 0.520 56.445 1.00 84.06 211 ALA A C 1
ATOM 1673 O O . ALA A 1 211 ? -55.630 0.605 57.022 1.00 84.06 211 ALA A O 1
ATOM 1674 N N . SER A 1 212 ? -53.429 1.008 57.001 1.00 80.31 212 SER A N 1
ATOM 1675 C CA . SER A 1 212 ? -53.446 1.700 58.293 1.00 80.31 212 SER A CA 1
ATOM 1676 C C . SER A 1 212 ? -54.128 3.062 58.192 1.00 80.31 212 SER A C 1
ATOM 1678 O O . SER A 1 212 ? -54.912 3.406 59.075 1.00 80.31 212 SER A O 1
ATOM 1680 N N . ARG A 1 213 ? -53.928 3.810 57.099 1.00 75.56 213 ARG A N 1
ATOM 1681 C CA . ARG A 1 213 ? -54.656 5.056 56.824 1.00 75.56 213 ARG A CA 1
ATOM 1682 C C . ARG A 1 213 ? -56.150 4.804 56.657 1.00 75.56 213 ARG A C 1
ATOM 1684 O O . ARG A 1 213 ? -56.926 5.511 57.289 1.00 75.56 213 ARG A O 1
ATOM 1691 N N . SER A 1 214 ? -56.574 3.798 55.893 1.00 67.06 214 SER A N 1
ATOM 1692 C CA . SER A 1 214 ? -58.003 3.494 55.738 1.00 67.06 214 SER A CA 1
ATOM 1693 C C . SER A 1 214 ? -58.653 3.069 57.061 1.00 67.06 214 SER A C 1
ATOM 1695 O O . SER A 1 214 ? -59.748 3.531 57.372 1.00 67.06 214 SER A O 1
ATOM 1697 N N . SER A 1 215 ? -57.962 2.266 57.880 1.00 63.44 215 SER A N 1
ATOM 1698 C CA . SER A 1 215 ? -58.459 1.835 59.197 1.00 63.44 215 SER A CA 1
ATOM 1699 C C . SER A 1 215 ? -58.470 2.962 60.240 1.00 63.44 215 SER A C 1
ATOM 1701 O O . SER A 1 215 ? -59.358 3.012 61.093 1.00 63.44 215 SER A O 1
ATOM 1703 N N . THR A 1 216 ? -57.492 3.870 60.191 1.00 60.16 216 THR A N 1
ATOM 1704 C CA . THR A 1 216 ? -57.363 4.990 61.140 1.00 60.16 216 THR A CA 1
ATOM 1705 C C . THR A 1 216 ? -58.309 6.134 60.773 1.00 60.16 216 THR A C 1
ATOM 1707 O O . THR A 1 216 ? -58.953 6.692 61.654 1.00 60.16 216 THR A O 1
ATOM 1710 N N . HIS A 1 217 ? -58.482 6.458 59.487 1.00 57.75 217 HIS A N 1
ATOM 1711 C CA . HIS A 1 217 ? -59.389 7.533 59.066 1.00 57.75 217 HIS A CA 1
ATOM 1712 C C . HIS A 1 217 ? -60.871 7.216 59.326 1.00 57.75 217 HIS A C 1
ATOM 1714 O O . HIS A 1 217 ? -61.639 8.142 59.575 1.00 57.75 217 HIS A O 1
ATOM 1720 N N . GLN A 1 218 ? -61.280 5.941 59.327 1.00 58.50 218 GLN A N 1
ATOM 1721 C CA . GLN A 1 218 ? -62.658 5.563 59.676 1.00 58.50 218 GLN A CA 1
ATOM 1722 C C . GLN A 1 218 ? -62.948 5.598 61.185 1.00 58.50 218 GLN A C 1
ATOM 1724 O O . GLN A 1 218 ? -64.090 5.825 61.572 1.00 58.50 218 GLN A O 1
ATOM 1729 N N . THR A 1 219 ? -61.942 5.404 62.042 1.00 56.91 219 THR A N 1
ATOM 1730 C CA . THR A 1 219 ? -62.134 5.296 63.503 1.00 56.91 219 THR A CA 1
ATOM 1731 C C . THR A 1 219 ? -61.735 6.557 64.272 1.00 56.91 219 THR A C 1
ATOM 1733 O O . THR A 1 219 ? -62.304 6.840 65.321 1.00 56.91 219 THR A O 1
ATOM 1736 N N . LEU A 1 220 ? -60.798 7.344 63.739 1.00 58.72 220 LEU A N 1
ATOM 1737 C CA . LEU A 1 220 ? -60.190 8.512 64.384 1.00 58.72 220 LEU A CA 1
ATOM 1738 C C . LEU A 1 220 ? -60.307 9.766 63.509 1.00 58.72 220 LEU A C 1
ATOM 1740 O O . LEU A 1 220 ? -59.412 10.612 63.501 1.00 58.72 220 LEU A O 1
ATOM 1744 N N . SER A 1 221 ? -61.396 9.907 62.746 1.00 69.25 221 SER A N 1
ATOM 1745 C CA . SER A 1 221 ? -61.694 11.210 62.152 1.00 69.25 221 SER A CA 1
ATOM 1746 C C . SER A 1 221 ? -61.808 12.226 63.290 1.00 69.25 221 SER A C 1
ATOM 1748 O O . SER A 1 221 ? -62.625 12.054 64.197 1.00 69.25 221 SER A O 1
ATOM 1750 N N . LEU A 1 222 ? -60.966 13.264 63.263 1.00 73.06 222 LEU A N 1
ATOM 1751 C CA . LEU A 1 222 ? -61.003 14.369 64.224 1.00 73.06 222 LEU A CA 1
ATOM 1752 C C . LEU A 1 222 ? -62.427 14.926 64.344 1.00 73.06 222 LEU A C 1
ATOM 1754 O O . LEU A 1 222 ? -62.862 15.271 65.433 1.00 73.06 222 LEU A O 1
ATOM 1758 N N . GLU A 1 223 ? -63.167 14.922 63.240 1.00 76.62 223 GLU A N 1
ATOM 1759 C CA . GLU A 1 223 ? -64.564 15.333 63.168 1.00 76.62 223 GLU A CA 1
ATOM 1760 C C . GLU A 1 223 ? -65.498 14.419 63.974 1.00 76.62 223 GLU A C 1
ATOM 1762 O O . GLU A 1 223 ? -66.321 14.915 64.737 1.00 76.62 223 GLU A O 1
ATOM 1767 N N . ASN A 1 224 ? -65.298 13.095 63.933 1.00 79.06 224 ASN A N 1
ATOM 1768 C CA . ASN A 1 224 ? -66.050 12.154 64.774 1.00 79.06 224 ASN A CA 1
ATOM 1769 C C . ASN A 1 224 ? -65.730 12.358 66.263 1.00 79.06 224 ASN A C 1
ATOM 1771 O O . ASN A 1 224 ? -66.624 12.301 67.105 1.00 79.06 224 ASN A O 1
ATOM 1775 N N . TYR A 1 225 ? -64.463 12.628 66.599 1.00 82.00 225 TYR A N 1
ATOM 1776 C CA . TYR A 1 225 ? -64.066 12.938 67.975 1.00 82.00 225 TYR A CA 1
ATOM 1777 C C . TYR A 1 225 ? -64.655 14.273 68.452 1.00 82.00 225 TYR A C 1
ATOM 1779 O O . TYR A 1 225 ? -65.094 14.382 69.596 1.00 82.00 225 TYR A O 1
ATOM 1787 N N . MET A 1 226 ? -64.693 15.287 67.583 1.00 83.69 226 MET A N 1
ATOM 1788 C CA . MET A 1 226 ? -65.298 16.583 67.889 1.00 83.69 226 MET A CA 1
ATOM 1789 C C . MET A 1 226 ? -66.813 16.477 68.068 1.00 83.69 226 MET A C 1
ATOM 1791 O O . MET A 1 226 ? -67.319 17.000 69.057 1.00 83.69 226 MET A O 1
ATOM 1795 N N . HIS A 1 227 ? -67.508 15.726 67.211 1.00 85.56 227 HIS A N 1
ATOM 1796 C CA . HIS A 1 227 ? -68.940 15.470 67.364 1.00 85.56 227 HIS A CA 1
ATOM 1797 C C . HIS A 1 227 ? -69.243 14.727 68.672 1.00 85.56 227 HIS A C 1
ATOM 1799 O O . HIS A 1 227 ? -70.118 15.137 69.432 1.00 85.56 227 HIS A O 1
ATOM 1805 N N . LEU A 1 228 ? -68.487 13.668 68.988 1.00 87.38 228 LEU A N 1
ATOM 1806 C CA . LEU A 1 228 ? -68.672 12.929 70.241 1.00 87.38 228 LEU A CA 1
ATOM 1807 C C . LEU A 1 228 ? -68.378 13.812 71.466 1.00 87.38 228 LEU A C 1
ATOM 1809 O O . LEU A 1 228 ? -69.052 13.714 72.491 1.00 87.38 228 LEU A O 1
ATOM 1813 N N . ARG A 1 229 ? -67.389 14.707 71.365 1.00 88.56 229 ARG A N 1
ATOM 1814 C CA . ARG A 1 229 ? -67.083 15.692 72.409 1.00 88.56 229 ARG A CA 1
ATOM 1815 C C . ARG A 1 229 ? -68.228 16.687 72.600 1.00 88.56 229 ARG A C 1
ATOM 1817 O O . ARG A 1 229 ? -68.555 16.990 73.746 1.00 88.56 229 ARG A O 1
ATOM 1824 N N . GLU A 1 230 ? -68.820 17.193 71.523 1.00 91.94 230 GLU A N 1
ATOM 1825 C CA . GLU A 1 230 ? -69.975 18.097 71.587 1.00 91.94 230 GLU A CA 1
ATOM 1826 C C . GLU A 1 230 ? -71.207 17.407 72.178 1.00 91.94 230 GLU A C 1
ATOM 1828 O O . GLU A 1 230 ? -71.837 17.970 73.074 1.00 91.94 230 GLU A O 1
ATOM 1833 N N . GLU A 1 231 ? -71.489 16.162 71.784 1.00 91.56 231 GLU A N 1
ATOM 1834 C CA . GLU A 1 231 ? -72.545 15.351 72.401 1.00 91.56 231 GLU A CA 1
ATOM 1835 C C . GLU A 1 231 ? -72.311 15.162 73.902 1.00 91.56 231 GLU A C 1
ATOM 1837 O O . GLU A 1 231 ? -73.221 15.363 74.704 1.00 91.56 231 GLU A O 1
ATOM 1842 N N . LEU A 1 232 ? -71.085 14.830 74.318 1.00 91.56 232 LEU A N 1
ATOM 1843 C CA . LEU A 1 232 ? -70.763 14.679 75.738 1.00 91.56 232 LEU A CA 1
ATOM 1844 C C . LEU A 1 232 ? -70.949 15.982 76.520 1.00 91.56 232 LEU A C 1
ATOM 1846 O O . LEU A 1 232 ? -71.419 15.942 77.658 1.00 91.56 232 LEU A O 1
ATOM 1850 N N . ILE A 1 233 ? -70.603 17.130 75.932 1.00 94.38 233 ILE A N 1
ATOM 1851 C CA . ILE A 1 233 ? -70.848 18.444 76.544 1.00 94.38 233 ILE A CA 1
ATOM 1852 C C . ILE A 1 233 ? -72.354 18.693 76.665 1.00 94.38 233 ILE A C 1
ATOM 1854 O O . ILE A 1 233 ? -72.816 19.102 77.731 1.00 94.38 233 ILE A O 1
ATOM 1858 N N . TYR A 1 234 ? -73.126 18.395 75.618 1.00 94.38 234 TYR A N 1
ATOM 1859 C CA . TYR A 1 234 ? -74.581 18.515 75.634 1.00 94.38 234 TYR A CA 1
ATOM 1860 C C . TYR A 1 234 ? -75.211 17.664 76.744 1.00 94.38 234 TYR A C 1
ATOM 1862 O O . TYR A 1 234 ? -75.923 18.201 77.595 1.00 94.38 234 TYR A O 1
ATOM 1870 N N . TYR A 1 235 ? -74.890 16.367 76.805 1.00 92.75 235 TYR A N 1
ATOM 1871 C CA . TYR A 1 235 ? -75.418 15.470 77.835 1.00 92.75 235 TYR A CA 1
ATOM 1872 C C . TYR A 1 235 ? -74.970 15.869 79.241 1.00 92.75 235 TYR A C 1
ATOM 1874 O O . TYR A 1 235 ? -75.742 15.738 80.192 1.00 92.75 235 TYR A O 1
ATOM 1882 N N . ARG A 1 236 ? -73.746 16.389 79.398 1.00 93.69 236 ARG A N 1
ATOM 1883 C CA . ARG A 1 236 ? -73.257 16.879 80.692 1.00 93.69 236 ARG A CA 1
ATOM 1884 C C . ARG A 1 236 ? -74.051 18.090 81.167 1.00 93.69 236 ARG A C 1
ATOM 1886 O O . ARG A 1 236 ? -74.512 18.071 82.304 1.00 93.69 236 ARG A O 1
ATOM 1893 N N . ASN A 1 237 ? -74.268 19.073 80.296 1.00 92.62 237 ASN A N 1
ATOM 1894 C CA . ASN A 1 237 ? -75.068 20.259 80.607 1.00 92.62 237 ASN A CA 1
ATOM 1895 C C . ASN A 1 237 ? -76.534 19.889 80.874 1.00 92.62 237 ASN A C 1
ATOM 1897 O O . ASN A 1 237 ? -77.169 20.442 81.768 1.00 92.62 237 ASN A O 1
ATOM 1901 N N . GLN A 1 238 ? -77.082 18.929 80.124 1.00 91.75 238 GLN A N 1
ATOM 1902 C CA . GLN A 1 238 ? -78.436 18.432 80.354 1.00 91.75 238 GLN A CA 1
ATOM 1903 C C . GLN A 1 238 ? -78.546 17.725 81.707 1.00 91.75 238 GLN A C 1
ATOM 1905 O O . GLN A 1 238 ? -79.519 17.939 82.427 1.00 91.75 238 GLN A O 1
ATOM 1910 N N . ARG A 1 239 ? -77.544 16.920 82.078 1.00 91.50 239 ARG A N 1
ATOM 1911 C CA . ARG A 1 239 ? -77.487 16.265 83.387 1.00 91.50 239 ARG A CA 1
ATOM 1912 C C . ARG A 1 239 ? -77.347 17.277 84.517 1.00 91.50 239 ARG A C 1
ATOM 1914 O O . ARG A 1 239 ? -78.008 17.109 85.527 1.00 91.50 239 ARG A O 1
ATOM 1921 N N . GLU A 1 240 ? -76.517 18.302 84.348 1.00 91.81 240 GLU A N 1
ATOM 1922 C CA . GLU A 1 240 ? -76.359 19.389 85.321 1.00 91.81 240 GLU A CA 1
ATOM 1923 C C . GLU A 1 240 ? -77.680 20.134 85.515 1.00 91.81 240 GLU A C 1
ATOM 1925 O O . GLU A 1 240 ? -78.186 20.191 86.624 1.00 91.81 240 GLU A O 1
ATOM 1930 N N . ARG A 1 241 ? -78.349 20.529 84.428 1.00 88.75 241 ARG A N 1
ATOM 1931 C CA . ARG A 1 241 ? -79.675 21.153 84.506 1.00 88.75 241 ARG A CA 1
ATOM 1932 C C . ARG A 1 241 ? -80.723 20.263 85.180 1.00 88.75 241 ARG A C 1
ATOM 1934 O O . ARG A 1 241 ? -81.550 20.761 85.937 1.00 88.75 241 ARG A O 1
ATOM 1941 N N . LEU A 1 242 ? -80.738 18.967 84.867 1.00 88.25 242 LEU A N 1
ATOM 1942 C CA . LEU A 1 242 ? -81.642 18.014 85.518 1.00 88.25 242 LEU A CA 1
ATOM 1943 C C . LEU A 1 242 ? -81.279 17.813 86.994 1.00 88.25 242 LEU A C 1
ATOM 1945 O O . LEU A 1 242 ? -82.178 17.620 87.804 1.00 88.25 242 LEU A O 1
ATOM 1949 N N . SER A 1 243 ? -79.992 17.886 87.339 1.00 86.50 243 SER A N 1
ATOM 1950 C CA . SER A 1 243 ? -79.504 17.845 88.717 1.00 86.50 243 SER A CA 1
ATOM 1951 C C . SER A 1 243 ? -79.954 19.079 89.491 1.00 86.50 243 SER A C 1
ATOM 1953 O O . SER A 1 243 ? -80.531 18.911 90.553 1.00 86.50 243 SER A O 1
ATOM 1955 N N . ASP A 1 244 ? -79.798 20.285 88.940 1.00 85.12 244 ASP A N 1
ATOM 1956 C CA . ASP A 1 244 ? -80.259 21.531 89.571 1.00 85.12 244 ASP A CA 1
ATOM 1957 C C . ASP A 1 244 ? -81.778 21.512 89.787 1.00 85.12 244 ASP A C 1
ATOM 1959 O O . ASP A 1 244 ? -82.295 21.937 90.821 1.00 85.12 244 ASP A O 1
ATOM 1963 N N . GLN A 1 245 ? -82.519 20.990 88.801 1.00 82.38 245 GLN A N 1
ATOM 1964 C CA . GLN A 1 245 ? -83.959 20.790 88.935 1.00 82.38 245 GLN A CA 1
ATOM 1965 C C . GLN A 1 245 ? -84.269 19.784 90.043 1.00 82.38 245 GLN A C 1
ATOM 1967 O O . GLN A 1 245 ? -85.147 20.055 90.851 1.00 82.38 245 GLN A O 1
ATOM 1972 N N . ALA A 1 246 ? -83.562 18.656 90.110 1.00 79.56 246 ALA A N 1
ATOM 1973 C CA . ALA A 1 246 ? -83.765 17.651 91.148 1.00 79.56 246 ALA A CA 1
ATOM 1974 C C . ALA A 1 246 ? -83.391 18.164 92.549 1.00 79.56 246 ALA A C 1
ATOM 1976 O O . ALA A 1 246 ? -84.142 17.909 93.484 1.00 79.56 246 ALA A O 1
ATOM 1977 N N . GLU A 1 247 ? -82.308 18.932 92.689 1.00 79.75 247 GLU A N 1
ATOM 1978 C CA . GLU A 1 247 ? -81.861 19.535 93.953 1.00 79.75 247 GLU A CA 1
ATOM 1979 C C . GLU A 1 247 ? -82.913 20.513 94.502 1.00 79.75 247 GLU A C 1
ATOM 1981 O O . GLU A 1 247 ? -83.232 20.496 95.692 1.00 79.75 247 GLU A O 1
ATOM 1986 N N . ALA A 1 248 ? -83.573 21.285 93.628 1.00 72.88 248 ALA A N 1
ATOM 1987 C CA . ALA A 1 248 ? -84.707 22.127 94.020 1.00 72.88 248 ALA A CA 1
ATOM 1988 C C . ALA A 1 248 ? -85.900 21.325 94.588 1.00 72.88 248 ALA A C 1
ATOM 1990 O O . ALA A 1 248 ? -86.700 21.872 95.351 1.00 72.88 248 ALA A O 1
ATOM 1991 N N . PHE A 1 249 ? -86.019 20.037 94.244 1.00 69.69 249 PHE A N 1
ATOM 1992 C CA . PHE A 1 249 ? -87.052 19.129 94.749 1.00 69.69 249 PHE A CA 1
ATOM 1993 C C . PHE A 1 249 ? -86.546 18.149 95.828 1.00 69.69 249 PHE A C 1
ATOM 1995 O O . PHE A 1 249 ? -87.363 17.432 96.401 1.00 69.69 249 PHE A O 1
ATOM 2002 N N . GLU A 1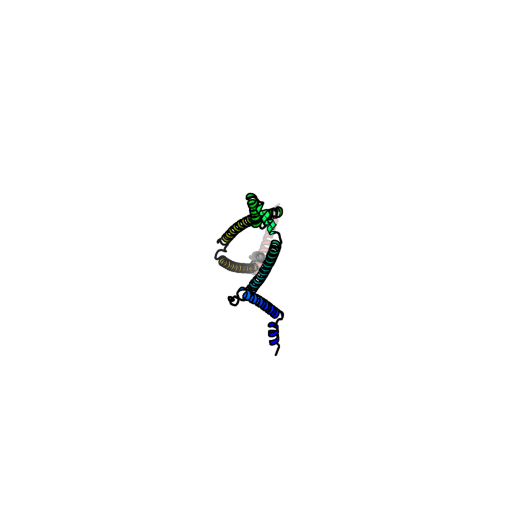 250 ? -85.248 18.127 96.155 1.00 67.94 250 GLU A N 1
ATOM 2003 C CA . GLU A 1 250 ? -84.640 17.150 97.080 1.00 67.94 250 GLU A CA 1
ATOM 2004 C C . GLU A 1 250 ? -85.146 17.310 98.523 1.00 67.94 250 GLU A C 1
ATOM 2006 O O . GLU A 1 250 ? -85.283 16.337 99.262 1.00 67.94 250 GLU A O 1
ATOM 2011 N N . ASN A 1 251 ? -85.530 18.532 98.899 1.00 65.69 251 ASN A N 1
ATOM 2012 C CA . ASN A 1 251 ? -86.092 18.835 100.216 1.00 65.69 251 ASN A CA 1
ATOM 2013 C C . ASN A 1 251 ? -87.608 18.587 100.316 1.00 65.69 251 ASN A C 1
ATOM 2015 O O . ASN A 1 251 ? -88.196 18.829 101.374 1.00 65.69 251 ASN A O 1
ATOM 2019 N N . LEU A 1 252 ? -88.263 18.123 99.243 1.00 64.19 252 LEU A N 1
ATOM 2020 C CA . LEU A 1 252 ? -89.678 17.764 99.282 1.00 64.19 252 LEU A CA 1
ATOM 2021 C C . LEU A 1 252 ? -89.852 16.263 99.556 1.00 64.19 252 LEU A C 1
ATOM 2023 O O . LEU A 1 252 ? -89.287 15.427 98.848 1.00 64.19 252 LEU A O 1
ATOM 2027 N N . PRO A 1 253 ? -90.661 15.882 100.562 1.00 61.72 253 PRO A N 1
ATOM 2028 C CA . PRO A 1 253 ? -90.916 14.479 100.839 1.00 61.72 253 PRO A CA 1
ATOM 2029 C C . PRO A 1 253 ? -91.632 13.824 99.652 1.00 61.72 253 PRO A C 1
ATOM 2031 O O . PRO A 1 253 ? -92.580 14.376 99.098 1.00 61.72 253 PRO A O 1
ATOM 2034 N N . SER A 1 254 ? -91.199 12.610 99.297 1.00 66.38 254 SER A N 1
ATOM 2035 C CA . SER A 1 254 ? -91.608 11.850 98.100 1.00 66.38 254 SER A CA 1
ATOM 2036 C C . SER A 1 254 ? -93.126 11.619 97.945 1.00 66.38 254 SER A C 1
ATOM 2038 O O . SER A 1 254 ? -93.572 11.217 96.871 1.00 66.38 254 SER A O 1
ATOM 2040 N N . ASN A 1 255 ? -93.931 11.895 98.978 1.00 70.06 255 ASN A N 1
ATOM 2041 C CA . ASN A 1 255 ? -95.388 11.785 98.955 1.00 70.06 255 ASN A CA 1
ATOM 2042 C C . ASN A 1 255 ? -96.048 13.166 98.758 1.00 70.06 255 ASN A C 1
ATOM 2044 O O . ASN A 1 255 ? -95.873 14.078 99.570 1.00 70.06 255 ASN A O 1
ATOM 2048 N N . ALA A 1 256 ? -96.888 13.297 97.724 1.00 66.69 256 ALA A N 1
ATOM 2049 C CA . ALA A 1 256 ? -97.555 14.552 97.345 1.00 66.69 256 ALA A CA 1
ATOM 2050 C C . ALA A 1 256 ? -98.375 15.200 98.480 1.00 66.69 256 ALA A C 1
ATOM 2052 O O . ALA A 1 256 ? -98.411 16.421 98.599 1.00 66.69 256 ALA A O 1
ATOM 2053 N N . TRP A 1 257 ? -98.989 14.389 99.349 1.00 65.56 257 TRP A N 1
ATOM 2054 C CA . TRP A 1 257 ? -99.781 14.892 100.475 1.00 65.56 257 TRP A CA 1
ATOM 2055 C C . TRP A 1 257 ? -98.905 15.549 101.553 1.00 65.56 257 TRP A C 1
ATOM 2057 O O . TRP A 1 257 ? -99.228 16.630 102.028 1.00 65.56 257 TRP A O 1
ATOM 2067 N N . SER A 1 258 ? -97.747 14.962 101.885 1.00 65.38 258 SER A N 1
ATOM 2068 C CA . SER A 1 258 ? -96.822 15.551 102.867 1.00 65.38 258 SER A CA 1
ATOM 2069 C C . SER A 1 258 ? -96.147 16.827 102.365 1.00 65.38 258 SER A C 1
ATOM 2071 O O . SER A 1 258 ? -95.944 17.744 103.153 1.00 65.38 258 SER A O 1
ATOM 2073 N N . ALA A 1 259 ? -95.851 16.907 101.063 1.00 66.19 259 ALA A N 1
ATOM 2074 C CA . ALA A 1 259 ? -95.301 18.106 100.430 1.00 66.19 259 ALA A CA 1
ATOM 2075 C C . ALA A 1 259 ? -96.278 19.294 100.506 1.00 66.19 259 ALA A C 1
ATOM 2077 O O . ALA A 1 259 ? -95.870 20.431 100.754 1.00 66.19 259 ALA A O 1
ATOM 2078 N N . GLN A 1 260 ? -97.576 19.020 100.349 1.00 69.25 260 GLN A N 1
ATOM 2079 C CA . GLN A 1 260 ? -98.622 20.027 100.477 1.00 69.25 260 GLN A CA 1
ATOM 2080 C C . GLN A 1 260 ? -98.726 20.539 101.919 1.00 69.25 260 GLN A C 1
ATOM 2082 O O . GLN A 1 260 ? -98.721 21.747 102.126 1.00 69.25 260 GLN A O 1
ATOM 2087 N N . THR A 1 261 ? -98.694 19.651 102.918 1.00 74.31 261 THR A N 1
ATOM 2088 C CA . THR A 1 261 ? -98.726 20.045 104.338 1.00 74.31 261 THR A CA 1
ATOM 2089 C C . THR A 1 261 ? -97.521 20.903 104.736 1.00 74.31 261 THR A C 1
ATOM 2091 O O . THR A 1 261 ? -97.685 21.890 105.449 1.00 74.31 261 THR A O 1
ATOM 2094 N N . THR A 1 262 ? -96.315 20.585 104.248 1.00 72.50 262 THR A N 1
ATOM 2095 C CA . THR A 1 262 ? -95.117 21.409 104.501 1.00 72.50 262 THR A CA 1
ATOM 2096 C C . THR A 1 262 ? -95.169 22.761 103.788 1.00 72.50 262 THR A C 1
ATOM 2098 O O . THR A 1 262 ? -94.704 23.759 104.332 1.00 72.50 262 THR A O 1
ATOM 2101 N N . MET A 1 263 ? -95.762 22.821 102.591 1.00 76.12 263 MET A N 1
ATOM 2102 C CA . MET A 1 263 ? -95.950 24.072 101.851 1.00 76.12 263 MET A CA 1
ATOM 2103 C C . MET A 1 263 ? -97.019 24.964 102.499 1.00 76.12 263 MET A C 1
ATOM 2105 O O . MET A 1 263 ? -96.856 26.183 102.528 1.00 76.12 263 MET A O 1
ATOM 2109 N N . GLU A 1 264 ? -98.091 24.375 103.033 1.00 77.81 264 GLU A N 1
ATOM 2110 C CA . GLU A 1 264 ? -99.108 25.084 103.817 1.00 77.81 264 GLU A CA 1
ATOM 2111 C C . GLU A 1 264 ? -98.503 25.634 105.123 1.00 77.81 264 GLU A C 1
ATOM 2113 O O . GLU A 1 264 ? -98.667 26.817 105.404 1.00 77.81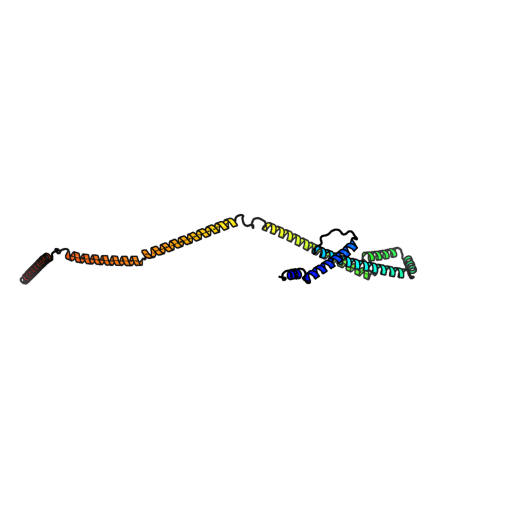 264 GLU A O 1
ATOM 2118 N N . ALA A 1 265 ? -97.703 24.836 105.844 1.00 79.19 265 ALA A N 1
ATOM 2119 C CA . ALA A 1 265 ? -97.002 25.284 107.053 1.00 79.19 265 ALA A CA 1
ATOM 2120 C C . ALA A 1 265 ? -96.031 26.448 106.774 1.00 79.19 265 ALA A C 1
ATOM 2122 O O . ALA A 1 265 ? -96.076 27.470 107.452 1.00 79.19 265 ALA A O 1
ATOM 2123 N N . ALA A 1 266 ? -95.219 26.356 105.714 1.00 79.50 266 ALA A N 1
ATOM 2124 C CA . ALA A 1 266 ? -94.320 27.443 105.318 1.00 79.50 266 ALA A CA 1
ATOM 2125 C C . ALA A 1 266 ? -95.075 28.717 104.879 1.00 79.50 266 ALA A C 1
ATOM 2127 O O . ALA A 1 266 ? -94.574 29.832 105.038 1.00 79.50 266 ALA A O 1
ATOM 2128 N N . ARG A 1 267 ? -96.285 28.578 104.318 1.00 80.75 267 ARG A N 1
ATOM 2129 C CA . ARG A 1 267 ? -97.161 29.716 103.993 1.00 80.75 267 ARG A CA 1
ATOM 2130 C C . ARG A 1 267 ? -97.734 30.373 105.241 1.00 80.75 267 ARG A C 1
ATOM 2132 O O . ARG A 1 267 ? -97.856 31.598 105.250 1.00 80.75 267 ARG A O 1
ATOM 2139 N N . ASP A 1 268 ? -98.080 29.587 106.251 1.00 81.06 268 ASP A N 1
ATOM 2140 C CA . ASP A 1 268 ? -98.558 30.100 107.533 1.00 81.06 268 ASP A CA 1
ATOM 2141 C C . ASP A 1 268 ? -97.437 30.839 108.280 1.00 81.06 268 ASP A C 1
ATOM 2143 O O . ASP A 1 268 ? -97.647 31.985 108.676 1.00 81.06 268 ASP A O 1
ATOM 2147 N N . ASP A 1 269 ? -96.212 30.305 108.303 1.00 82.00 269 ASP A N 1
ATOM 2148 C CA . ASP A 1 269 ? -95.040 31.003 108.861 1.00 82.00 269 ASP A CA 1
ATOM 2149 C C . ASP A 1 269 ? -94.760 32.343 108.151 1.00 82.00 269 ASP A C 1
ATOM 2151 O O . ASP A 1 269 ? -94.413 33.347 108.779 1.00 82.00 269 ASP A O 1
ATOM 2155 N N . LEU A 1 270 ? -94.934 32.398 106.823 1.00 82.12 270 LEU A N 1
ATOM 2156 C CA . LEU A 1 270 ? -94.757 33.631 106.050 1.00 82.12 270 LEU A CA 1
ATOM 2157 C C . LEU A 1 270 ? -95.859 34.652 106.380 1.00 82.12 270 LEU A C 1
ATOM 2159 O O . LEU A 1 270 ? -95.570 35.843 106.515 1.00 82.12 270 LEU A O 1
ATOM 2163 N N . ARG A 1 271 ? -97.107 34.206 106.571 1.00 81.25 271 ARG A N 1
ATOM 2164 C CA . ARG A 1 271 ? -98.199 35.073 107.048 1.00 81.25 271 ARG A CA 1
ATOM 2165 C C . ARG A 1 271 ? -97.923 35.599 108.451 1.00 81.25 271 ARG A C 1
ATOM 2167 O O . ARG A 1 271 ? -98.147 36.785 108.679 1.00 81.25 271 ARG A O 1
ATOM 2174 N N . ASP A 1 272 ? -97.387 34.774 109.342 1.00 83.12 272 ASP A N 1
ATOM 2175 C CA . ASP A 1 272 ? -97.022 35.181 110.699 1.00 83.12 272 ASP A CA 1
ATOM 2176 C C . ASP A 1 272 ? -95.866 36.188 110.701 1.00 83.12 272 ASP A C 1
ATOM 2178 O O . ASP A 1 272 ? -95.916 37.189 111.419 1.00 83.12 272 ASP A O 1
ATOM 2182 N N . LEU A 1 273 ? -94.857 36.004 109.843 1.00 84.00 273 LEU A N 1
ATOM 2183 C CA . LEU A 1 273 ? -93.780 36.980 109.657 1.00 84.00 273 LEU A CA 1
ATOM 2184 C C . LEU A 1 273 ? -94.280 38.294 109.048 1.00 84.00 273 LEU A C 1
ATOM 2186 O O . LEU A 1 273 ? -93.821 39.358 109.465 1.00 84.00 273 LEU A O 1
ATOM 2190 N N . ILE A 1 274 ? -95.228 38.248 108.107 1.00 82.00 274 ILE A N 1
ATOM 2191 C CA . ILE A 1 274 ? -95.878 39.453 107.570 1.00 82.00 274 ILE A CA 1
ATOM 2192 C C . ILE A 1 274 ? -96.694 40.144 108.664 1.00 82.00 274 ILE A C 1
ATOM 2194 O O . ILE A 1 274 ? -96.547 41.346 108.844 1.00 82.00 274 ILE A O 1
ATOM 2198 N N . ALA A 1 275 ? -97.481 39.407 109.446 1.00 80.50 275 ALA A N 1
ATOM 2199 C CA . ALA A 1 275 ? -98.268 39.968 110.541 1.00 80.50 275 ALA A CA 1
ATOM 2200 C C . ALA A 1 275 ? -97.377 40.563 111.645 1.00 80.50 275 ALA A C 1
ATOM 2202 O O . ALA A 1 275 ? -97.699 41.607 112.213 1.00 80.50 275 ALA A O 1
ATOM 2203 N N . ASN A 1 276 ? -96.235 39.935 111.936 1.00 82.31 276 ASN A N 1
ATOM 2204 C CA . ASN A 1 276 ? -95.256 40.451 112.887 1.00 82.31 276 ASN A CA 1
ATOM 2205 C C . ASN A 1 276 ? -94.526 41.684 112.336 1.00 82.31 276 ASN A C 1
ATOM 2207 O O . ASN A 1 276 ? -94.335 42.658 113.060 1.00 82.31 276 ASN A O 1
ATOM 2211 N N . ARG A 1 277 ? -94.172 41.682 111.044 1.00 82.69 277 ARG A N 1
ATOM 2212 C CA . ARG A 1 277 ? -93.657 42.865 110.346 1.00 82.69 277 ARG A CA 1
ATOM 2213 C C . ARG A 1 277 ? -94.668 44.003 110.444 1.00 82.69 277 ARG A C 1
ATOM 2215 O O . ARG A 1 277 ? -94.298 45.085 110.875 1.00 82.69 277 ARG A O 1
ATOM 2222 N N . ASP A 1 278 ? -95.926 43.757 110.105 1.00 80.38 278 ASP A N 1
ATOM 2223 C CA . ASP A 1 278 ? -96.974 44.775 110.093 1.00 80.38 278 ASP A CA 1
ATOM 2224 C C . ASP A 1 278 ? -97.248 45.301 111.515 1.00 80.38 278 ASP A C 1
ATOM 2226 O O . ASP A 1 278 ? -97.328 46.511 111.703 1.00 80.38 278 ASP A O 1
ATOM 2230 N N . ARG A 1 279 ? -97.217 44.441 112.547 1.00 78.88 279 ARG A N 1
ATOM 2231 C CA . ARG A 1 279 ? -97.232 44.865 113.963 1.00 78.88 279 ARG A CA 1
ATOM 2232 C C . ARG A 1 279 ? -96.038 45.734 114.354 1.00 78.88 279 ARG A C 1
ATOM 2234 O O . ARG A 1 279 ? -96.211 46.720 115.066 1.00 78.88 279 ARG A O 1
ATOM 2241 N N . LEU A 1 280 ? -94.824 45.370 113.937 1.00 78.88 280 LEU A N 1
ATOM 2242 C CA . LEU A 1 280 ? -93.620 46.160 114.217 1.00 78.88 280 LEU A CA 1
ATOM 2243 C C . LEU A 1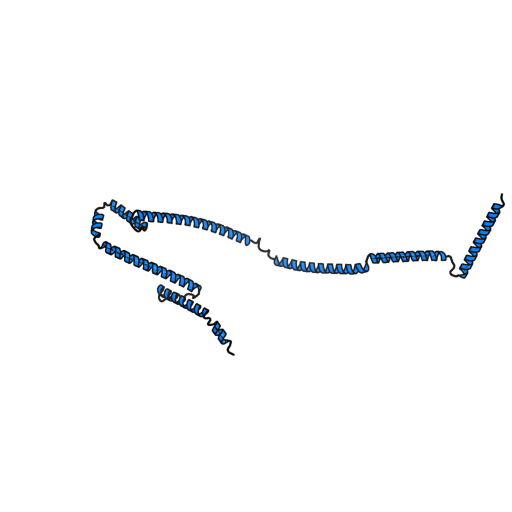 280 ? -93.642 47.502 113.470 1.00 78.88 280 LEU A C 1
ATOM 2245 O O . LEU A 1 280 ? -93.211 48.511 114.027 1.00 78.88 280 LEU A O 1
ATOM 2249 N N . PHE A 1 281 ? -94.184 47.535 112.249 1.00 76.19 281 PHE A N 1
ATOM 2250 C CA . PHE A 1 281 ? -94.410 48.766 111.490 1.00 76.19 281 PHE A CA 1
ATOM 2251 C C . PHE A 1 281 ? -95.474 49.657 112.145 1.00 76.19 281 PHE A C 1
ATOM 2253 O O . PHE A 1 281 ? -95.245 50.857 112.284 1.00 76.19 281 PHE A O 1
ATOM 2260 N N . GLU A 1 282 ? -96.591 49.097 112.617 1.00 73.69 282 GLU A N 1
ATOM 2261 C CA . GLU A 1 282 ? -97.606 49.851 113.368 1.00 73.69 282 GLU A CA 1
ATOM 2262 C C . GLU A 1 282 ? -97.051 50.399 114.694 1.00 73.69 282 GLU A C 1
ATOM 2264 O O . GLU A 1 282 ? -97.281 51.562 115.025 1.00 73.69 282 GLU A O 1
ATOM 2269 N N . ALA A 1 283 ? -96.237 49.621 115.417 1.00 70.94 283 ALA A N 1
ATOM 2270 C CA . ALA A 1 283 ? -95.582 50.063 116.653 1.00 70.94 283 ALA A CA 1
ATOM 2271 C C . ALA A 1 283 ? -94.557 51.195 116.435 1.00 70.94 283 ALA A C 1
ATOM 2273 O O . ALA A 1 283 ? -94.327 52.005 117.339 1.00 70.94 283 ALA A O 1
ATOM 2274 N N . LEU A 1 284 ? -93.954 51.273 115.243 1.00 68.62 284 LEU A N 1
ATOM 2275 C CA . LEU A 1 284 ? -93.096 52.386 114.824 1.00 68.62 284 LEU A CA 1
ATOM 2276 C C . LEU A 1 284 ? -93.908 53.634 114.431 1.00 68.62 284 LEU A C 1
ATOM 2278 O O . LEU A 1 284 ? -93.416 54.744 114.612 1.00 68.62 284 LEU A O 1
ATOM 2282 N N . ALA A 1 285 ? -95.150 53.480 113.958 1.00 67.88 285 ALA A N 1
ATOM 2283 C CA . ALA A 1 285 ? -96.012 54.590 113.542 1.00 67.88 285 ALA A CA 1
ATOM 2284 C C . ALA A 1 285 ? -96.703 55.330 114.711 1.00 67.88 285 ALA A C 1
ATOM 2286 O O . ALA A 1 285 ? -97.100 56.479 114.548 1.00 67.88 285 ALA A O 1
ATOM 2287 N N . THR A 1 286 ? -96.822 54.720 115.900 1.00 59.84 286 THR A N 1
ATOM 2288 C CA . THR A 1 286 ? -97.466 55.335 117.087 1.00 59.84 286 THR A CA 1
ATOM 2289 C C . THR A 1 286 ? -96.500 56.012 118.071 1.00 59.84 286 THR A C 1
ATOM 2291 O O . THR A 1 286 ? -96.915 56.460 119.139 1.00 59.84 286 THR A O 1
ATOM 2294 N N . LYS A 1 287 ? -95.203 56.086 117.744 1.00 57.34 287 LYS A N 1
ATOM 2295 C CA . LYS A 1 287 ? -94.187 56.833 118.506 1.00 57.34 287 LYS A CA 1
ATOM 2296 C C . LYS A 1 287 ? -93.623 57.981 117.658 1.00 57.34 287 LYS A C 1
ATOM 2298 O O . LYS A 1 287 ? -92.459 57.935 117.281 1.00 57.34 287 LYS A O 1
ATOM 2303 N N . HIS A 1 288 ? -94.460 58.981 117.369 1.00 42.91 288 HIS A N 1
ATOM 2304 C CA . HIS A 1 288 ? -94.132 60.416 117.341 1.00 42.91 288 HIS A CA 1
ATOM 2305 C C . HIS A 1 288 ? -95.387 61.259 117.111 1.00 42.91 288 HIS A C 1
ATOM 2307 O O . HIS A 1 288 ? -96.139 60.951 116.163 1.00 42.91 288 HIS A O 1
#

Sequence (288 aa):
MDSEADWAASALFSPSKARLQQAQARDWSFVEAWLVRQYGKRLPDFERNENTLHVLLNLASLSEAADEIRIGIDRVEKSAIRTYQNISSGSGIGLQEIISQSFDDEGRQYLNAMVETCIDIDAPSCSALDIAMCLTDMVSRQFDLRQQLKAVVRQHVALKQEQIRLTHVLGELRDNTLQPADGLSETTAEWQRDSRHLRAKLGEYNDRIAASRSSTHQTLSLENYMHLREELIYYRNQRERLSDQAEAFENLPSNAWSAQTTMEAARDDLRDLIANRDRLFEALATKH

pLDDT: mean 82.33, std 12.88, range [42.91, 98.25]